Protein AF-A0A662FCI7-F1 (afdb_monomer)

Sequence (207 aa):
MPVEDVALGVLLGAITRQTLSEIGEFIELPTIVANIWARTDELRKRPLKKYLESTEGETLDPNEVLPNLKIYVPTLDPTKLEKLLYKPINFQGKPGLYIELWFTDEVYPLSRRIDEEYRKIREHIYGITKDREVFIVYKRGKEMYVYFPRTFASIQPYYTSRHLIAIKRFTGKIYVRTWNHMYNTWPNPLHDYIVYDESNLKMEEKK

Nearest PDB structures (foldseek):
  8xi8-assembly1_A  TM=3.034E-01  e=2.965E+00  Homo sapiens
  6z88-assembly1_A  TM=1.787E-01  e=1.947E+00  Homo sapiens
  5nzz-assembly2_B  TM=2.854E-01  e=4.516E+00  Homo sapiens

Foldseek 3Di:
DPPVVVVVLVVVVVVVVVVPVVDPDDDPPLVVVLVNVVVVVVVLCVPVVVFVPAAPAAADDVVVFAQLAKEWEFPPQPKDFAAKEWETTCDVNWHKIKIKTWIPAFDDPPDPVVRVSVQVSCCVPPVDSIQMAIKMWTDDPPFIKIWGQQLAADDDPDLDGGRDIDIGTAPSYWYQRHSSRRIDRDDDPVGDTDMDGPVHHHYYYDD

Secondary structure (DSSP, 8-state):
--HHHHHHHHHHHHHHHHHHHHSTT-S-HHHHHHHHHHHHHHHHHHHHHHHHH--SS----GGGTGGG-EEEEETT----EEEEEEEEEE-SSSEEEEEEEEES----TT-HHHHHHHHHHHHHHHS--SEEEEEEEEEETTEEEEEEEEEE--S-SSS----EEEEEE--SEEEE-STT--EESS--TT--EEEE-TTTSEEEE--

Radius of gyration: 17.56 Å; Cα contacts (8 Å, |Δi|>4): 351; chains: 1; bounding box: 39×46×50 Å

pLDDT: mean 73.59, std 20.95, range [28.45, 97.31]

Structure (mmCIF, N/CA/C/O backbone):
data_AF-A0A662FCI7-F1
#
_entry.id   AF-A0A662FCI7-F1
#
loop_
_atom_site.group_PDB
_atom_site.id
_atom_site.type_symbol
_atom_site.label_atom_id
_atom_site.label_alt_id
_atom_site.label_comp_id
_atom_site.label_asym_id
_atom_site.label_entity_id
_atom_site.label_seq_id
_atom_site.pdbx_PDB_ins_code
_atom_site.Cartn_x
_atom_site.Cartn_y
_atom_site.Cartn_z
_atom_site.occupancy
_atom_site.B_iso_or_equiv
_atom_site.auth_seq_id
_atom_site.auth_comp_id
_atom_site.auth_asym_id
_atom_site.auth_atom_id
_atom_site.pdbx_PDB_model_num
ATOM 1 N N . MET A 1 1 ? -0.932 27.017 4.569 1.00 37.75 1 MET A N 1
ATOM 2 C CA . MET A 1 1 ? -0.269 27.376 3.297 1.00 37.75 1 MET A CA 1
ATOM 3 C C . MET A 1 1 ? -1.278 28.134 2.465 1.00 37.75 1 MET A C 1
ATOM 5 O O . MET A 1 1 ? -2.411 27.656 2.418 1.00 37.75 1 MET A O 1
ATOM 9 N N . PRO A 1 2 ? -0.911 29.276 1.867 1.00 32.88 2 PRO A N 1
ATOM 10 C CA . PRO A 1 2 ? -1.779 29.966 0.923 1.00 32.88 2 PRO A CA 1
ATOM 11 C C . PRO A 1 2 ? -2.053 29.050 -0.276 1.00 32.88 2 PRO A C 1
ATOM 13 O O . PRO A 1 2 ? -1.172 28.321 -0.731 1.00 32.88 2 PRO A O 1
ATOM 16 N N . VAL A 1 3 ? -3.295 29.044 -0.750 1.00 32.03 3 VAL A N 1
ATOM 17 C CA . VAL A 1 3 ? -3.777 28.187 -1.851 1.00 32.03 3 VAL A CA 1
ATOM 18 C C . VAL A 1 3 ? -3.076 28.520 -3.181 1.00 32.03 3 VAL A C 1
ATOM 20 O O . VAL A 1 3 ? -2.955 27.670 -4.063 1.00 32.03 3 VAL A O 1
ATOM 23 N N . GLU A 1 4 ? -2.548 29.735 -3.284 1.00 28.45 4 GLU A N 1
ATOM 24 C CA . GLU A 1 4 ? -1.923 30.323 -4.470 1.00 28.45 4 GLU A CA 1
ATOM 25 C C . GLU A 1 4 ? -0.567 29.675 -4.814 1.00 28.45 4 GLU A C 1
ATOM 27 O O . GLU A 1 4 ? -0.314 29.360 -5.978 1.00 28.45 4 GLU A O 1
ATOM 32 N N . ASP A 1 5 ? 0.248 29.326 -3.812 1.00 28.48 5 ASP A N 1
ATOM 33 C CA . ASP A 1 5 ? 1.555 28.675 -4.020 1.00 28.48 5 ASP A CA 1
ATOM 34 C C . ASP A 1 5 ? 1.419 27.214 -4.486 1.00 28.48 5 ASP A C 1
ATOM 36 O O . ASP A 1 5 ? 2.246 26.685 -5.236 1.00 28.48 5 ASP A O 1
ATOM 40 N N . VAL A 1 6 ? 0.336 26.548 -4.068 1.00 35.50 6 VAL A N 1
ATOM 41 C CA . VAL A 1 6 ? 0.008 25.175 -4.480 1.00 35.50 6 VAL A CA 1
ATOM 42 C C . VAL A 1 6 ? -0.481 25.156 -5.928 1.00 35.50 6 VAL A C 1
ATOM 44 O O . VAL A 1 6 ? -0.116 24.257 -6.686 1.00 35.50 6 VAL A O 1
ATOM 47 N N . ALA A 1 7 ? -1.258 26.162 -6.335 1.00 33.19 7 ALA A N 1
ATOM 48 C CA . ALA A 1 7 ? -1.739 26.299 -7.705 1.00 33.19 7 ALA A CA 1
ATOM 49 C C . ALA A 1 7 ? -0.594 26.587 -8.691 1.00 33.19 7 ALA A C 1
ATOM 51 O O . ALA A 1 7 ? -0.537 25.964 -9.752 1.00 33.19 7 ALA A O 1
ATOM 52 N N . LEU A 1 8 ? 0.365 27.445 -8.320 1.00 31.62 8 LEU A N 1
ATOM 53 C CA . LEU A 1 8 ? 1.510 27.789 -9.170 1.00 31.62 8 LEU A CA 1
ATOM 54 C C . LEU A 1 8 ? 2.453 26.592 -9.392 1.00 31.62 8 LEU A C 1
ATOM 56 O O . LEU A 1 8 ? 2.889 26.342 -10.516 1.00 31.62 8 LEU A O 1
ATOM 60 N N . GLY A 1 9 ? 2.708 25.792 -8.348 1.00 32.44 9 GLY A N 1
ATOM 61 C CA . GLY A 1 9 ? 3.514 24.568 -8.454 1.00 32.44 9 GLY A CA 1
ATOM 62 C C . GLY A 1 9 ? 2.850 23.460 -9.283 1.00 32.44 9 GLY A C 1
ATOM 63 O O . GLY A 1 9 ? 3.529 22.730 -10.007 1.00 32.44 9 GLY A O 1
ATOM 64 N N . VAL A 1 10 ? 1.519 23.353 -9.223 1.00 38.84 10 VAL A N 1
ATOM 65 C CA . VAL A 1 10 ? 0.733 22.419 -10.049 1.00 38.84 10 VAL A CA 1
ATOM 66 C C . VAL A 1 10 ? 0.691 22.872 -11.512 1.00 38.84 10 VAL A C 1
ATOM 68 O O . VAL A 1 10 ? 0.806 22.031 -12.404 1.00 38.84 10 VAL A O 1
ATOM 71 N N . LEU A 1 11 ? 0.582 24.180 -11.762 1.00 33.81 11 LEU A N 1
ATOM 72 C CA . LEU A 1 11 ? 0.559 24.765 -13.103 1.00 33.81 11 LEU A CA 1
ATOM 73 C C . LEU A 1 11 ? 1.915 24.617 -13.811 1.00 33.81 11 LEU A C 1
ATOM 75 O O . LEU A 1 11 ? 1.959 24.136 -14.941 1.00 33.81 11 LEU A O 1
ATOM 79 N N . LEU A 1 12 ? 3.022 24.922 -13.127 1.00 37.28 12 LEU A N 1
ATOM 80 C CA . LEU A 1 12 ? 4.379 24.728 -13.655 1.00 37.28 12 LEU A CA 1
ATOM 81 C C . LEU A 1 12 ? 4.665 23.250 -13.958 1.00 37.28 12 LEU A C 1
ATOM 83 O O . LEU A 1 12 ? 5.135 22.929 -15.045 1.00 37.28 12 LEU A O 1
ATOM 87 N N . GLY A 1 13 ? 4.300 22.331 -13.056 1.00 39.50 13 GLY A N 1
ATOM 88 C CA . GLY A 1 13 ? 4.464 20.892 -13.292 1.00 39.50 13 GLY A CA 1
ATOM 89 C C . GLY A 1 13 ? 3.595 20.340 -14.433 1.00 39.50 13 GLY A C 1
ATOM 90 O O . GLY A 1 13 ? 3.991 19.379 -15.096 1.00 39.50 13 GLY A O 1
ATOM 91 N N . ALA A 1 14 ? 2.424 20.938 -14.681 1.00 41.31 14 ALA A N 1
ATOM 92 C CA . ALA A 1 14 ? 1.534 20.568 -15.780 1.00 41.31 14 ALA A CA 1
ATOM 93 C C . ALA A 1 14 ? 2.039 21.078 -17.138 1.00 41.31 14 ALA A C 1
ATOM 95 O O . ALA A 1 14 ? 2.071 20.293 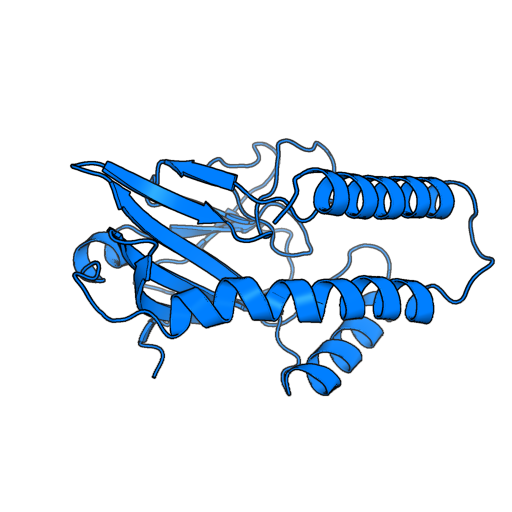-18.084 1.00 41.31 14 ALA A O 1
ATOM 96 N N . ILE A 1 15 ? 2.486 22.339 -17.206 1.00 41.91 15 ILE A N 1
ATOM 97 C CA . ILE A 1 15 ? 3.064 22.941 -18.415 1.00 41.91 15 ILE A CA 1
ATOM 98 C C . ILE A 1 15 ? 4.319 22.163 -18.813 1.00 41.91 15 ILE A C 1
ATOM 100 O O . ILE A 1 15 ? 4.387 21.664 -19.927 1.00 41.91 15 ILE A O 1
ATOM 104 N N . THR A 1 16 ? 5.249 21.909 -17.887 1.00 46.84 16 THR A N 1
ATOM 105 C CA . THR A 1 16 ? 6.487 21.182 -18.209 1.00 46.84 16 THR A CA 1
ATOM 106 C C . THR A 1 16 ? 6.233 19.740 -18.669 1.00 46.84 16 THR A C 1
ATOM 108 O O . THR A 1 16 ? 6.923 19.271 -19.565 1.00 46.84 16 THR A O 1
ATOM 111 N N . ARG A 1 17 ? 5.227 19.026 -18.134 1.00 45.41 17 ARG A N 1
ATOM 112 C CA . ARG A 1 17 ? 4.874 17.670 -18.615 1.00 45.41 17 ARG A CA 1
ATOM 113 C C . ARG A 1 17 ? 4.254 17.662 -20.010 1.00 45.41 17 ARG A C 1
ATOM 115 O O . ARG A 1 17 ? 4.512 16.727 -20.759 1.00 45.41 17 ARG A O 1
ATOM 122 N N . GLN A 1 18 ? 3.447 18.666 -20.340 1.00 40.03 18 GLN A N 1
ATOM 123 C CA . GLN A 1 18 ? 2.867 18.811 -21.674 1.00 40.03 18 GLN A CA 1
ATOM 124 C C . GLN A 1 18 ? 3.953 19.184 -22.693 1.00 40.03 18 GLN A C 1
ATOM 1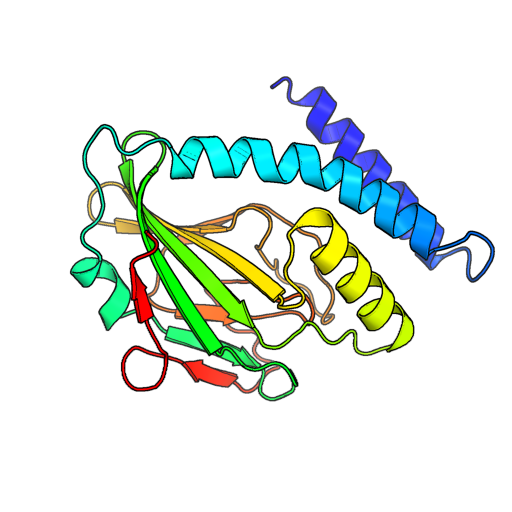26 O O . GLN A 1 18 ? 4.096 18.511 -23.710 1.00 40.03 18 GLN A O 1
ATOM 131 N N . THR A 1 19 ? 4.823 20.130 -22.332 1.00 39.88 19 THR A N 1
ATOM 132 C CA . THR A 1 19 ? 6.011 20.513 -23.104 1.00 39.88 19 THR A CA 1
ATOM 133 C C . THR A 1 19 ? 6.967 19.330 -23.329 1.00 39.88 19 THR A C 1
ATOM 135 O O . THR A 1 19 ? 7.485 19.159 -24.423 1.00 39.88 19 THR A O 1
ATOM 138 N N . LEU A 1 20 ? 7.158 18.443 -22.346 1.00 41.84 20 LEU A N 1
ATOM 139 C CA . LEU A 1 20 ? 7.991 17.238 -22.503 1.00 41.84 20 LEU A CA 1
ATOM 140 C C . LEU A 1 20 ? 7.358 16.149 -23.387 1.00 41.84 20 LEU A C 1
ATOM 142 O O . LEU A 1 20 ? 8.089 15.325 -23.927 1.00 41.84 20 LEU A O 1
ATOM 146 N N . SER A 1 21 ? 6.028 16.128 -23.539 1.00 40.50 21 SER A N 1
ATOM 147 C CA . SER A 1 21 ? 5.358 15.222 -24.488 1.00 40.50 21 SER A CA 1
ATOM 148 C C . SER A 1 21 ? 5.394 15.737 -25.929 1.00 40.50 21 SER A C 1
ATOM 150 O O . SER A 1 21 ? 5.297 14.945 -26.860 1.00 40.50 21 SER A O 1
ATOM 152 N N . GLU A 1 22 ? 5.556 17.052 -26.102 1.00 35.69 22 GLU A N 1
ATOM 153 C CA . GLU A 1 22 ? 5.556 17.728 -27.404 1.00 35.69 22 GLU A CA 1
ATOM 154 C C . GLU A 1 22 ? 6.975 17.930 -27.972 1.00 35.69 22 GLU A C 1
ATOM 156 O O . GLU A 1 22 ? 7.143 17.934 -29.188 1.00 35.69 22 GLU A O 1
ATOM 161 N N . ILE A 1 23 ? 8.010 18.054 -27.128 1.00 39.22 23 ILE A N 1
ATOM 162 C CA . ILE A 1 23 ? 9.388 18.379 -27.548 1.00 39.22 23 ILE A CA 1
ATOM 163 C C . ILE A 1 23 ? 10.320 17.175 -27.373 1.00 39.22 23 ILE A C 1
ATOM 165 O O . ILE A 1 23 ? 11.277 17.227 -26.602 1.00 39.22 23 ILE A O 1
ATOM 169 N N . GLY A 1 24 ? 10.035 16.072 -28.066 1.00 40.75 24 GLY A N 1
ATOM 170 C CA . GLY A 1 24 ? 10.933 14.917 -28.109 1.00 40.75 24 GLY A CA 1
ATOM 171 C C . GLY A 1 24 ? 12.411 15.336 -28.211 1.00 40.75 24 GLY A C 1
ATOM 172 O O . GLY A 1 24 ? 12.799 16.051 -29.127 1.00 40.75 24 GLY A O 1
ATOM 173 N N . GLU A 1 25 ? 13.210 14.891 -27.237 1.00 42.50 25 GLU A N 1
ATOM 174 C CA . GLU A 1 25 ? 14.673 14.783 -27.329 1.00 42.50 25 GLU A CA 1
ATOM 175 C C . GLU A 1 25 ? 15.552 16.055 -27.319 1.00 42.50 25 GLU A C 1
ATOM 177 O O . GLU A 1 25 ? 16.511 16.088 -28.072 1.00 42.50 25 GLU A O 1
ATOM 182 N N . PHE A 1 26 ? 15.376 17.071 -26.457 1.00 38.69 26 PHE A N 1
ATOM 183 C CA . PHE A 1 26 ? 16.411 18.143 -26.390 1.00 38.69 26 PHE A CA 1
ATOM 184 C C . PHE A 1 26 ? 16.825 18.691 -25.022 1.00 38.69 26 PHE A C 1
ATOM 186 O O . PHE A 1 26 ? 17.557 19.676 -24.946 1.00 38.69 26 PHE A O 1
ATOM 193 N N . ILE A 1 27 ? 16.459 18.042 -23.919 1.00 42.03 27 ILE A N 1
ATOM 194 C CA . ILE A 1 27 ? 17.005 18.407 -22.605 1.00 42.03 27 ILE A CA 1
ATOM 195 C C . ILE A 1 27 ? 17.415 17.135 -21.877 1.00 42.03 27 ILE A C 1
ATOM 197 O O . ILE A 1 27 ? 16.785 16.098 -22.077 1.00 42.03 27 ILE A O 1
ATOM 201 N N . GLU A 1 28 ? 18.459 17.193 -21.047 1.00 44.34 28 GLU A N 1
ATOM 202 C CA . GLU A 1 28 ? 18.830 16.098 -20.150 1.00 44.34 28 GLU A CA 1
ATOM 203 C C . GLU A 1 28 ? 17.654 15.775 -19.213 1.00 44.34 28 GLU A C 1
ATOM 205 O O . GLU A 1 28 ? 17.530 16.296 -18.101 1.00 44.34 28 GLU A O 1
ATOM 210 N N . LEU A 1 29 ? 16.763 14.902 -19.694 1.00 47.56 29 LEU A N 1
ATOM 211 C CA . LEU A 1 29 ? 15.605 14.373 -18.985 1.00 47.56 29 LEU A CA 1
ATOM 212 C C . LEU A 1 29 ? 15.956 13.912 -17.564 1.00 47.56 29 LEU A C 1
ATOM 214 O O . LEU A 1 29 ? 15.175 14.216 -16.665 1.00 47.56 29 LEU A O 1
ATOM 218 N N . PRO A 1 30 ? 17.106 13.251 -17.313 1.00 42.75 30 PRO A N 1
ATOM 219 C CA . PRO A 1 30 ? 17.491 12.855 -15.962 1.00 42.75 30 PRO A CA 1
ATOM 220 C C . PRO A 1 30 ? 17.633 14.049 -15.013 1.00 42.75 30 PRO A C 1
ATOM 222 O O . PRO A 1 30 ? 17.150 13.991 -13.889 1.00 42.75 30 PRO A O 1
ATOM 225 N N . THR A 1 31 ? 18.199 15.163 -15.477 1.00 37.69 31 THR A N 1
ATOM 226 C CA . THR A 1 31 ? 18.452 16.369 -14.676 1.00 37.69 31 THR A CA 1
ATOM 227 C C . THR A 1 31 ? 17.156 17.134 -14.387 1.00 37.69 31 THR A C 1
ATOM 229 O O . THR A 1 31 ? 16.951 17.620 -13.276 1.00 37.69 31 THR A O 1
ATOM 232 N N . ILE A 1 32 ? 16.221 17.192 -15.342 1.00 46.78 32 ILE A N 1
ATOM 233 C CA . ILE A 1 32 ? 14.885 17.776 -15.123 1.00 46.78 32 ILE A CA 1
ATOM 234 C C . ILE A 1 32 ? 14.033 16.891 -14.210 1.00 46.78 32 ILE A C 1
ATOM 236 O O . ILE A 1 32 ? 13.408 17.402 -13.280 1.00 46.78 32 ILE A O 1
ATOM 240 N N . VAL A 1 33 ? 14.014 15.574 -14.437 1.00 49.53 33 VAL A N 1
ATOM 241 C CA . VAL A 1 33 ? 13.276 14.621 -13.596 1.00 49.53 33 VAL A CA 1
ATOM 242 C C . VAL A 1 33 ? 13.832 14.640 -12.176 1.00 49.53 33 VAL A C 1
ATOM 244 O O . VAL A 1 33 ? 13.053 14.787 -11.239 1.00 49.53 33 VAL A O 1
ATOM 247 N N . ALA A 1 34 ? 15.155 14.619 -12.005 1.00 41.62 34 ALA A N 1
ATOM 248 C CA . ALA A 1 34 ? 15.807 14.734 -10.706 1.00 41.62 34 ALA A CA 1
ATOM 249 C C . ALA A 1 34 ? 15.520 16.081 -10.023 1.00 41.62 34 ALA A C 1
ATOM 251 O O . ALA A 1 34 ? 15.220 16.088 -8.836 1.00 41.62 34 ALA A O 1
ATOM 252 N N . ASN A 1 35 ? 15.522 17.211 -10.741 1.00 38.81 35 ASN A N 1
ATOM 253 C CA . ASN A 1 35 ? 15.236 18.528 -10.153 1.00 38.81 35 ASN A CA 1
ATOM 254 C C . ASN A 1 35 ? 13.757 18.728 -9.784 1.00 38.81 35 ASN A C 1
ATOM 256 O O . ASN A 1 35 ? 13.450 19.303 -8.736 1.00 38.81 35 ASN A O 1
ATOM 260 N N . ILE A 1 36 ? 12.826 18.232 -10.607 1.00 49.00 36 ILE A N 1
ATOM 261 C CA . ILE A 1 36 ? 11.390 18.218 -10.288 1.00 49.00 36 ILE A CA 1
ATOM 262 C C . ILE A 1 36 ? 11.142 17.294 -9.092 1.00 49.00 36 ILE A C 1
ATOM 264 O O . ILE A 1 36 ? 10.399 17.660 -8.178 1.00 49.00 36 ILE A O 1
ATOM 268 N N . TRP A 1 37 ? 11.808 16.136 -9.059 1.00 49.28 37 TRP A N 1
ATOM 269 C CA . TRP A 1 37 ? 11.665 15.158 -7.987 1.00 49.28 37 TRP A CA 1
ATOM 270 C C . TRP A 1 37 ? 12.278 15.646 -6.668 1.00 49.28 37 TRP A C 1
ATOM 272 O O . TRP A 1 37 ? 11.611 15.581 -5.638 1.00 49.28 37 TRP A O 1
ATOM 282 N N . ALA A 1 38 ? 13.478 16.234 -6.700 1.00 39.84 38 ALA A N 1
ATOM 283 C CA . ALA A 1 38 ? 14.168 16.829 -5.553 1.00 39.84 38 ALA A CA 1
ATOM 284 C C . ALA A 1 38 ? 13.366 17.987 -4.933 1.00 39.84 38 ALA A C 1
ATOM 286 O O . ALA A 1 38 ? 13.226 18.063 -3.712 1.00 39.84 38 ALA A O 1
ATOM 287 N N . ARG A 1 39 ? 12.732 18.838 -5.757 1.00 41.53 39 ARG A N 1
ATOM 288 C CA . ARG A 1 39 ? 11.782 19.858 -5.268 1.00 41.53 39 ARG A CA 1
ATOM 289 C C . ARG A 1 39 ? 10.499 19.252 -4.700 1.00 41.53 39 ARG A C 1
ATOM 291 O O . ARG A 1 39 ? 9.966 19.770 -3.720 1.00 41.53 39 ARG A O 1
ATOM 298 N N . THR A 1 40 ? 10.002 18.138 -5.245 1.00 48.94 40 THR A N 1
ATOM 299 C CA . THR A 1 40 ? 8.924 17.383 -4.582 1.00 48.94 40 THR A CA 1
ATOM 300 C C . THR A 1 40 ? 9.376 16.673 -3.307 1.00 48.94 40 THR A C 1
ATOM 302 O O . THR A 1 40 ? 8.516 16.326 -2.507 1.00 48.94 40 THR A O 1
ATOM 305 N N . ASP A 1 41 ? 10.675 16.499 -3.070 1.00 45.50 41 ASP A N 1
ATOM 306 C CA . ASP A 1 41 ? 11.234 15.727 -1.959 1.00 45.50 41 ASP A CA 1
ATOM 307 C C . ASP A 1 41 ? 11.246 16.496 -0.629 1.00 45.50 41 ASP A C 1
ATOM 309 O O . ASP A 1 41 ? 10.784 15.977 0.392 1.00 45.50 41 ASP A O 1
ATOM 313 N N . GLU A 1 42 ? 11.631 17.779 -0.636 1.00 44.31 42 GLU A N 1
ATOM 314 C CA . GLU A 1 42 ? 11.405 18.668 0.520 1.00 44.31 42 GLU A CA 1
ATOM 315 C C . GLU A 1 42 ? 9.909 18.781 0.856 1.00 44.31 42 GLU A C 1
ATOM 317 O O . GLU A 1 42 ? 9.510 18.794 2.026 1.00 44.31 42 GLU A O 1
ATOM 322 N N . LEU A 1 43 ? 9.059 18.786 -0.174 1.00 41.59 43 LEU A N 1
ATOM 323 C CA . LEU A 1 43 ? 7.603 18.800 -0.038 1.00 41.59 43 LEU A CA 1
ATOM 324 C C . LEU A 1 43 ? 7.005 17.430 0.337 1.00 41.59 43 LEU A C 1
ATOM 326 O O . LEU A 1 43 ? 5.868 17.394 0.804 1.00 41.59 43 LEU A O 1
ATOM 330 N N . ARG A 1 44 ? 7.728 16.313 0.166 1.00 48.91 44 ARG A N 1
ATOM 331 C CA . ARG A 1 44 ? 7.315 14.949 0.563 1.00 48.91 44 ARG A CA 1
ATOM 332 C C . ARG A 1 44 ? 7.699 14.630 1.99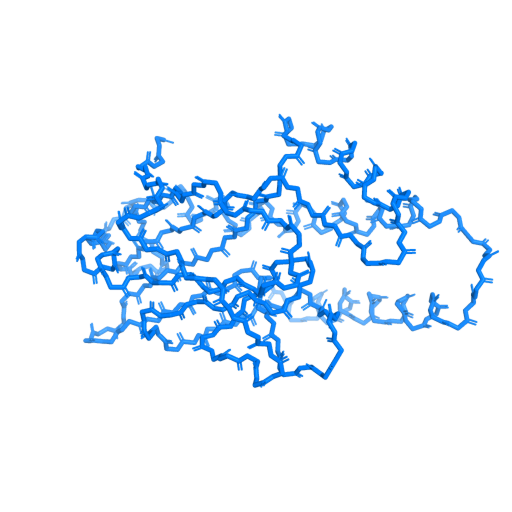9 1.00 48.91 44 ARG A C 1
ATOM 334 O O . ARG A 1 44 ? 6.906 14.025 2.717 1.00 48.91 44 ARG A O 1
ATOM 341 N N . LYS A 1 45 ? 8.883 15.066 2.439 1.00 47.00 45 LYS A N 1
ATOM 342 C CA . LYS A 1 45 ? 9.363 14.848 3.811 1.00 47.00 45 LYS A CA 1
ATOM 343 C C . LYS A 1 45 ? 8.549 15.658 4.828 1.00 47.00 45 LYS A C 1
ATOM 345 O O . LYS A 1 45 ? 8.232 15.144 5.897 1.00 47.00 45 LYS A O 1
ATOM 350 N N . ARG A 1 46 ? 8.138 16.888 4.492 1.00 47.78 46 ARG A N 1
ATOM 351 C CA . ARG A 1 46 ? 7.443 17.799 5.427 1.00 47.78 46 ARG A CA 1
ATOM 352 C C . ARG A 1 46 ? 6.052 17.328 5.903 1.00 47.78 46 ARG A C 1
ATOM 354 O O . ARG A 1 46 ? 5.807 17.414 7.104 1.00 47.78 46 ARG A O 1
ATOM 361 N N . PRO A 1 47 ? 5.138 16.819 5.050 1.00 52.00 47 PRO A N 1
ATOM 362 C CA . PRO A 1 47 ? 3.827 16.358 5.505 1.00 52.00 47 PRO A CA 1
ATOM 363 C C . PRO A 1 47 ? 3.914 15.041 6.280 1.00 52.00 47 PRO A C 1
ATOM 365 O O . PRO A 1 47 ? 3.303 14.923 7.333 1.00 52.00 47 PRO A O 1
ATOM 368 N N . LEU A 1 48 ? 4.685 14.066 5.783 1.00 55.91 48 LEU A N 1
ATOM 369 C CA . LEU A 1 48 ? 4.771 12.719 6.362 1.00 55.91 48 LEU A CA 1
ATOM 370 C C . LEU A 1 48 ? 5.489 12.695 7.713 1.00 55.91 48 LEU A C 1
ATOM 372 O O . LEU A 1 48 ? 5.014 12.025 8.627 1.00 55.91 48 LEU A O 1
ATOM 376 N N . LYS A 1 49 ? 6.577 13.462 7.868 1.00 60.47 49 LYS A N 1
ATOM 377 C CA . LYS A 1 49 ? 7.326 13.551 9.130 1.00 60.47 49 LYS A CA 1
ATOM 378 C C . LYS A 1 49 ? 6.434 14.023 10.285 1.00 60.47 49 LYS A C 1
ATOM 380 O O . LYS A 1 49 ? 6.395 13.371 11.320 1.00 60.47 49 LYS A O 1
ATOM 385 N N . LYS A 1 50 ? 5.597 15.043 10.048 1.00 61.03 50 LYS A N 1
ATOM 386 C CA . LYS A 1 50 ? 4.616 15.533 11.032 1.00 61.03 50 LYS A CA 1
ATOM 387 C C . LYS A 1 50 ? 3.635 14.447 11.497 1.00 61.03 50 LYS A C 1
ATOM 389 O O . LYS A 1 50 ? 3.250 14.441 12.660 1.00 61.03 50 LYS A O 1
ATOM 394 N N . TYR A 1 51 ? 3.210 13.544 10.610 1.00 61.31 51 TYR A N 1
ATOM 395 C CA . TYR A 1 51 ? 2.281 12.464 10.974 1.00 61.31 51 TYR A CA 1
ATOM 396 C C . TYR A 1 51 ? 2.974 11.298 11.682 1.00 61.31 51 TYR A C 1
ATOM 398 O O . TYR A 1 51 ? 2.373 10.675 12.548 1.00 61.31 51 TYR A O 1
ATOM 406 N N . LEU A 1 52 ? 4.228 11.007 11.329 1.00 62.44 52 LEU A N 1
ATOM 407 C CA . LEU A 1 52 ? 5.008 9.924 11.934 1.00 62.44 52 LEU A CA 1
ATOM 408 C C . LEU A 1 52 ? 5.521 10.255 13.345 1.00 62.44 52 LEU A C 1
ATOM 410 O O . LEU A 1 52 ? 5.798 9.330 14.112 1.00 62.44 52 LEU A O 1
ATOM 414 N N . GLU A 1 53 ? 5.650 11.545 13.661 1.00 64.44 53 GLU A N 1
ATOM 415 C CA . GLU A 1 53 ? 6.080 12.072 14.967 1.00 64.44 53 GLU A CA 1
ATOM 416 C C . GLU A 1 53 ? 4.899 12.359 15.911 1.00 64.44 53 GLU A C 1
ATOM 418 O O . GLU A 1 53 ? 5.081 12.461 17.119 1.00 64.44 53 GLU A O 1
ATOM 423 N N . SER A 1 54 ? 3.677 12.450 15.380 1.00 59.53 54 SER A N 1
ATOM 424 C CA . SER A 1 54 ? 2.457 12.699 16.153 1.00 59.53 54 SER A CA 1
ATOM 425 C C . SER A 1 54 ? 1.867 11.395 16.708 1.00 59.53 54 SER A C 1
ATOM 427 O O . SER A 1 54 ? 0.947 10.815 16.125 1.00 59.53 54 SER A O 1
ATOM 429 N N . THR A 1 55 ? 2.385 10.932 17.846 1.00 63.03 55 THR A N 1
ATOM 430 C CA . THR A 1 55 ? 1.802 9.820 18.629 1.00 63.03 55 THR A CA 1
ATOM 431 C C . THR A 1 55 ? 0.994 10.291 19.836 1.00 63.03 55 THR A C 1
ATOM 433 O O . THR A 1 55 ? 0.426 9.465 20.541 1.00 63.03 55 THR A O 1
ATOM 436 N N . GLU A 1 56 ? 0.936 11.597 20.100 1.00 69.88 56 GLU A N 1
ATOM 437 C CA . GLU A 1 56 ? 0.092 12.133 21.167 1.00 69.88 56 GLU A CA 1
ATOM 438 C C . GLU A 1 56 ? -1.391 11.994 20.789 1.00 69.88 56 GLU A C 1
ATOM 440 O O . GLU A 1 56 ? -1.839 12.491 19.753 1.00 69.88 56 GLU A O 1
ATOM 445 N N . GLY A 1 57 ? -2.148 11.299 21.639 1.00 79.00 57 GLY A N 1
ATOM 446 C CA . GLY A 1 57 ? -3.573 11.025 21.458 1.00 79.00 57 GLY A CA 1
ATOM 447 C C . GLY A 1 57 ? -3.876 9.576 21.074 1.00 79.00 57 GLY A C 1
ATOM 448 O O . GLY A 1 57 ? -2.994 8.728 20.977 1.00 79.00 57 GLY A O 1
ATOM 449 N N . GLU A 1 58 ? -5.159 9.280 20.867 1.00 88.94 58 GLU A N 1
ATOM 450 C CA . GLU A 1 58 ? -5.602 7.930 20.509 1.00 88.94 58 GLU A CA 1
ATOM 451 C C . GLU A 1 58 ? -5.051 7.503 19.142 1.00 88.94 58 GLU A C 1
ATOM 453 O O . GLU A 1 58 ? -4.993 8.299 18.196 1.00 88.94 58 GLU A O 1
ATOM 458 N N . THR A 1 59 ? -4.674 6.230 19.042 1.00 91.94 59 THR A N 1
ATOM 459 C CA . THR A 1 59 ? -4.197 5.581 17.815 1.00 91.94 59 THR A CA 1
ATOM 460 C C . THR A 1 59 ? -5.133 4.435 17.442 1.00 91.94 59 THR A C 1
ATOM 462 O O . THR A 1 59 ? -5.957 4.012 18.253 1.00 91.94 59 THR A O 1
ATOM 465 N N . LEU A 1 60 ? -5.081 3.985 16.187 1.00 91.94 60 LEU A N 1
ATOM 466 C CA . LEU A 1 60 ? -5.927 2.885 15.727 1.00 91.94 60 LEU A CA 1
ATOM 467 C C . LEU A 1 60 ? -5.258 1.547 16.056 1.00 91.94 60 LEU A C 1
ATOM 469 O O . LEU A 1 60 ? -4.090 1.363 15.711 1.00 91.94 60 LEU A O 1
ATOM 473 N N . ASP A 1 61 ? -5.997 0.622 16.674 1.00 94.12 61 ASP A N 1
ATOM 474 C CA . ASP A 1 61 ? -5.520 -0.746 16.897 1.00 94.12 61 ASP A CA 1
ATOM 475 C C . ASP A 1 61 ? -5.285 -1.423 15.532 1.00 94.12 61 ASP A C 1
ATOM 477 O O . ASP A 1 61 ? -6.219 -1.506 14.722 1.00 94.12 61 ASP A O 1
ATOM 481 N N . PRO A 1 62 ? -4.062 -1.912 15.241 1.00 94.06 62 PRO A N 1
ATOM 482 C CA . PRO A 1 62 ? -3.779 -2.634 14.008 1.00 94.06 62 PRO A CA 1
ATOM 483 C C . PRO A 1 62 ? -4.738 -3.802 13.741 1.00 94.06 62 PRO A C 1
ATOM 485 O O . PRO A 1 62 ? -5.050 -4.060 12.578 1.00 94.06 62 PRO A O 1
ATOM 488 N N . ASN A 1 63 ? -5.2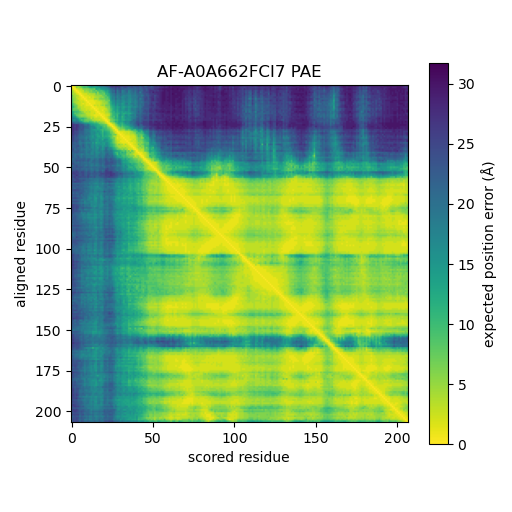68 -4.460 14.778 1.00 94.38 63 ASN A N 1
ATOM 489 C CA . ASN A 1 63 ? -6.197 -5.586 14.630 1.00 94.38 63 ASN A CA 1
ATOM 490 C C . ASN A 1 63 ? -7.563 -5.178 14.056 1.00 94.38 63 ASN A C 1
ATOM 492 O O . ASN A 1 63 ? -8.271 -6.015 13.500 1.00 94.38 63 ASN A O 1
ATOM 496 N N . GLU A 1 64 ? -7.935 -3.895 14.126 1.00 94.19 64 GLU A N 1
ATOM 497 C CA . GLU A 1 64 ? -9.140 -3.388 13.458 1.00 94.19 64 GLU A CA 1
ATOM 498 C C . GLU A 1 64 ? -8.968 -3.315 11.925 1.00 94.19 64 GLU A C 1
ATOM 500 O O . GLU A 1 64 ? -9.959 -3.282 11.191 1.00 94.19 64 GLU A O 1
ATOM 505 N N . VAL A 1 65 ? -7.724 -3.279 11.425 1.00 94.00 65 VAL A N 1
ATOM 506 C CA . VAL A 1 65 ? -7.403 -3.002 10.013 1.00 94.00 65 VAL A CA 1
ATOM 507 C C . VAL A 1 65 ? -6.716 -4.179 9.327 1.00 94.00 65 VAL A C 1
ATOM 509 O O . VAL A 1 65 ? -7.191 -4.621 8.281 1.00 94.00 65 VAL A O 1
ATOM 512 N N . LEU A 1 66 ? -5.598 -4.661 9.878 1.00 94.06 66 LEU A N 1
ATOM 513 C CA . LEU A 1 66 ? -4.676 -5.581 9.204 1.00 94.06 66 LEU A CA 1
ATOM 514 C C . LEU A 1 66 ? -5.320 -6.916 8.790 1.00 94.06 66 LEU A C 1
ATOM 516 O O . LEU A 1 66 ? -5.141 -7.276 7.627 1.00 94.06 66 LEU A O 1
ATOM 520 N N . PRO A 1 67 ? -6.147 -7.587 9.620 1.00 93.50 67 PRO A N 1
ATOM 521 C CA . PRO A 1 67 ? -6.769 -8.859 9.226 1.00 93.50 67 PRO A CA 1
ATOM 522 C C . PRO A 1 67 ? -7.717 -8.741 8.022 1.00 93.50 67 PRO A C 1
ATOM 524 O O . PRO A 1 67 ? -7.975 -9.702 7.302 1.00 93.50 67 PRO A O 1
ATOM 527 N N . ASN A 1 68 ? -8.250 -7.541 7.777 1.00 92.56 68 ASN A N 1
ATOM 528 C CA . ASN A 1 68 ? -9.166 -7.271 6.668 1.00 92.56 68 ASN A CA 1
ATOM 529 C C . ASN A 1 68 ? -8.475 -6.609 5.469 1.00 92.56 68 ASN A C 1
ATOM 531 O O . ASN A 1 68 ? -9.127 -6.372 4.447 1.00 92.56 68 ASN A O 1
ATOM 535 N N . LEU A 1 69 ? -7.189 -6.265 5.589 1.00 96.56 69 LEU A N 1
ATOM 536 C CA . LEU A 1 69 ? -6.447 -5.549 4.565 1.00 96.56 69 LEU A CA 1
ATOM 537 C C . LEU A 1 69 ? -5.951 -6.509 3.483 1.00 96.56 69 LEU A C 1
ATOM 539 O O . LEU A 1 69 ? -5.223 -7.460 3.745 1.00 96.56 69 LEU A O 1
ATOM 543 N N . LYS A 1 70 ? -6.299 -6.195 2.238 1.00 97.31 70 LYS A N 1
ATOM 544 C CA . LYS A 1 70 ? -5.859 -6.901 1.037 1.00 97.31 70 LYS A CA 1
ATOM 545 C C . LYS A 1 70 ? -5.249 -5.916 0.052 1.00 97.31 70 LYS A C 1
ATOM 547 O O . LYS A 1 70 ? -5.904 -4.941 -0.337 1.00 97.31 70 LYS A O 1
ATOM 552 N N . ILE A 1 71 ? -4.018 -6.185 -0.369 1.00 96.38 71 ILE A N 1
ATOM 553 C CA . ILE A 1 71 ? -3.322 -5.425 -1.408 1.00 96.38 71 ILE A CA 1
ATOM 554 C C . ILE A 1 71 ? -3.424 -6.196 -2.722 1.00 96.38 71 ILE A C 1
ATOM 556 O O . ILE A 1 71 ? -3.050 -7.361 -2.802 1.00 96.38 71 ILE A O 1
ATOM 560 N N . TYR A 1 72 ? -3.942 -5.540 -3.752 1.00 95.00 72 TYR A N 1
ATOM 561 C CA . TYR A 1 72 ? -4.128 -6.103 -5.082 1.00 95.00 72 TYR A CA 1
ATOM 562 C C . TYR A 1 72 ? -3.101 -5.479 -6.021 1.00 95.00 72 TYR A C 1
ATOM 564 O O . TYR A 1 72 ? -3.194 -4.290 -6.333 1.00 95.00 72 TYR A O 1
ATOM 572 N N . VAL A 1 73 ? -2.141 -6.276 -6.478 1.00 92.12 73 VAL A N 1
ATOM 573 C CA . VAL A 1 73 ? -1.086 -5.850 -7.410 1.00 92.12 73 VAL A CA 1
ATOM 574 C C . VAL A 1 73 ? -1.397 -6.419 -8.798 1.00 92.12 73 VAL A C 1
ATOM 576 O O . VAL A 1 73 ? -1.716 -7.607 -8.875 1.00 92.12 73 VAL A O 1
ATOM 579 N N . PRO A 1 74 ? -1.386 -5.619 -9.883 1.00 88.88 74 PRO A N 1
ATOM 580 C CA . PRO A 1 74 ? -1.646 -6.123 -11.226 1.00 88.88 74 PRO A CA 1
ATOM 581 C C . PRO A 1 74 ? -0.712 -7.280 -11.585 1.00 88.88 74 PRO A C 1
ATOM 583 O O . PRO A 1 74 ? 0.487 -7.188 -11.365 1.00 88.88 74 PRO A O 1
ATOM 586 N N . THR A 1 75 ? -1.232 -8.348 -12.188 1.00 87.31 75 THR A N 1
ATOM 587 C CA . THR A 1 75 ? -0.417 -9.516 -12.583 1.00 87.31 75 THR A CA 1
ATOM 588 C C . THR A 1 75 ? 0.652 -9.171 -13.625 1.00 87.31 75 THR A C 1
ATOM 590 O O . THR A 1 75 ? 1.684 -9.831 -13.699 1.00 87.31 75 THR A O 1
ATOM 593 N N . LEU A 1 76 ? 0.403 -8.136 -14.433 1.00 82.81 76 LEU A N 1
ATOM 594 C CA . LEU A 1 76 ? 1.357 -7.614 -15.415 1.00 82.81 76 LEU A CA 1
ATOM 595 C C . LEU A 1 76 ? 2.448 -6.741 -14.790 1.00 82.81 76 LEU A C 1
ATOM 597 O O . LEU A 1 76 ? 3.400 -6.389 -15.484 1.00 82.81 76 LEU A O 1
ATOM 601 N N . ASP A 1 77 ? 2.301 -6.363 -13.520 1.00 81.69 77 ASP A N 1
ATOM 602 C CA . ASP A 1 77 ? 3.341 -5.649 -12.803 1.00 81.69 77 ASP A CA 1
ATOM 603 C C . ASP A 1 77 ? 4.466 -6.640 -12.458 1.00 81.69 77 ASP A C 1
ATOM 605 O O . ASP A 1 77 ? 4.228 -7.615 -11.741 1.00 81.69 77 ASP A O 1
ATOM 609 N N . PRO A 1 78 ? 5.688 -6.462 -12.992 1.00 80.75 78 PRO A N 1
ATOM 610 C CA . PRO A 1 78 ? 6.789 -7.380 -12.715 1.00 80.75 78 PRO A CA 1
ATOM 611 C C . PRO A 1 78 ? 7.321 -7.246 -11.279 1.00 80.75 78 PRO A C 1
ATOM 613 O O . PRO A 1 78 ? 8.181 -8.032 -10.868 1.00 80.75 78 PRO A O 1
ATOM 616 N N . THR A 1 79 ? 6.862 -6.248 -10.524 1.00 83.69 79 THR A N 1
ATOM 617 C CA . THR A 1 79 ? 7.320 -5.977 -9.166 1.00 83.69 79 THR A CA 1
ATOM 618 C C . THR A 1 79 ? 6.625 -6.900 -8.168 1.00 83.69 79 THR A C 1
ATOM 620 O O . THR A 1 79 ? 5.497 -7.356 -8.358 1.00 83.69 79 THR A O 1
ATOM 623 N N . LYS A 1 80 ? 7.322 -7.227 -7.077 1.00 88.19 80 LYS A N 1
ATOM 624 C CA . LYS A 1 80 ? 6.756 -8.043 -5.998 1.00 88.19 80 LYS A CA 1
ATOM 625 C C . LYS A 1 80 ? 6.645 -7.214 -4.738 1.00 88.19 80 LYS A C 1
ATOM 627 O O . LYS A 1 80 ? 7.626 -6.598 -4.324 1.00 88.19 80 LYS A O 1
ATOM 632 N N . LEU A 1 81 ? 5.475 -7.265 -4.106 1.00 92.38 81 LEU A N 1
ATOM 633 C CA . LEU A 1 81 ? 5.306 -6.774 -2.747 1.00 92.38 81 LEU A CA 1
ATOM 634 C C . LEU A 1 81 ? 6.027 -7.730 -1.789 1.00 92.38 81 LEU A C 1
ATOM 636 O O . LEU A 1 81 ? 5.684 -8.907 -1.699 1.00 92.38 81 LEU A O 1
ATOM 640 N N . GLU A 1 82 ? 7.049 -7.234 -1.098 1.00 92.44 82 GLU A N 1
ATOM 641 C CA . GLU A 1 82 ? 7.896 -8.050 -0.225 1.00 92.44 82 GLU A CA 1
ATOM 642 C C . GLU A 1 82 ? 7.440 -8.014 1.231 1.00 92.44 82 GLU A C 1
ATOM 644 O O . GLU A 1 82 ? 7.504 -9.020 1.939 1.00 92.44 82 GLU A O 1
ATOM 649 N N . LYS A 1 83 ? 7.033 -6.831 1.701 1.00 94.06 83 LYS A N 1
ATOM 650 C CA . LYS A 1 83 ? 6.607 -6.623 3.083 1.00 94.06 83 LYS A CA 1
ATOM 651 C C . LYS A 1 83 ? 5.718 -5.400 3.235 1.00 94.06 83 LYS A C 1
ATOM 653 O O . LYS A 1 83 ? 5.756 -4.466 2.429 1.00 94.06 83 LYS A O 1
ATOM 658 N N . LEU A 1 84 ? 4.981 -5.404 4.334 1.00 95.75 84 LEU A N 1
ATOM 659 C CA . LEU A 1 84 ? 4.196 -4.292 4.834 1.00 95.75 84 LEU A CA 1
ATOM 660 C C . LEU A 1 84 ? 4.727 -3.905 6.208 1.00 95.75 84 LEU A C 1
ATOM 662 O O . LEU A 1 84 ? 4.827 -4.741 7.103 1.00 95.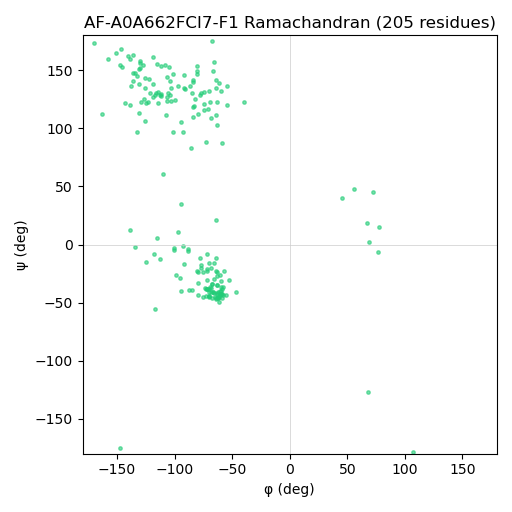75 84 LEU A O 1
ATOM 666 N N . LEU A 1 85 ? 5.049 -2.628 6.374 1.00 95.31 85 LEU A N 1
ATOM 667 C CA . LEU A 1 85 ? 5.338 -2.043 7.673 1.00 95.31 85 LEU A CA 1
ATOM 668 C C . LEU A 1 85 ? 4.138 -1.216 8.131 1.00 95.31 85 LEU A C 1
ATOM 670 O O . LEU A 1 85 ? 3.537 -0.506 7.323 1.00 95.31 85 LEU A O 1
ATOM 674 N N . TYR A 1 86 ? 3.802 -1.272 9.415 1.00 95.12 86 TYR A N 1
ATOM 675 C CA . TYR A 1 86 ? 2.723 -0.459 9.978 1.00 95.12 86 TYR A CA 1
ATOM 676 C C . TYR A 1 86 ? 3.155 0.285 11.238 1.00 95.12 86 TYR A C 1
ATOM 678 O O . TYR A 1 86 ? 4.035 -0.161 11.962 1.00 95.12 86 TYR A O 1
ATOM 686 N N . LYS A 1 87 ? 2.531 1.432 11.513 1.00 94.12 87 LYS A N 1
ATOM 687 C CA . LYS A 1 87 ? 2.734 2.192 12.752 1.00 94.12 87 LYS A CA 1
ATOM 688 C C . LYS A 1 87 ? 1.413 2.815 13.207 1.00 94.12 87 LYS A C 1
ATOM 690 O O . LYS A 1 87 ? 0.839 3.590 12.435 1.00 94.12 87 LYS A O 1
ATOM 695 N N . PRO A 1 88 ? 0.919 2.531 14.423 1.00 94.50 88 PRO A N 1
ATOM 696 C CA . PRO A 1 88 ? -0.190 3.285 15.001 1.00 94.50 88 PRO A CA 1
ATOM 697 C C . PRO A 1 88 ? 0.190 4.765 15.135 1.00 94.50 88 PRO A C 1
ATOM 699 O O . PRO A 1 88 ? 1.278 5.099 15.605 1.00 94.50 88 PRO A O 1
ATOM 702 N N . ILE A 1 89 ? -0.682 5.666 14.686 1.00 92.62 89 ILE A N 1
ATOM 703 C CA . ILE A 1 89 ? -0.444 7.117 14.708 1.00 92.62 89 ILE A CA 1
ATOM 704 C C . ILE A 1 89 ? -1.705 7.876 15.116 1.00 92.62 89 ILE A C 1
ATOM 706 O O . ILE A 1 89 ? -2.823 7.387 14.950 1.00 92.62 89 ILE A O 1
ATOM 710 N N . ASN A 1 90 ? -1.536 9.113 15.580 1.00 90.94 90 ASN A N 1
ATOM 711 C CA . ASN A 1 90 ? -2.636 10.063 15.658 1.00 90.94 90 ASN A CA 1
ATOM 712 C C . ASN A 1 90 ? -2.637 10.931 14.388 1.00 90.94 90 ASN A C 1
ATOM 714 O O . ASN A 1 90 ? -1.796 11.811 14.192 1.00 90.94 90 ASN A O 1
ATOM 718 N N . PHE A 1 91 ? -3.578 10.672 13.481 1.00 89.12 91 PHE A N 1
ATOM 719 C CA . PHE A 1 91 ? -3.696 11.390 12.217 1.00 89.12 91 PHE A CA 1
ATOM 720 C C . PHE A 1 91 ? -4.653 12.580 12.345 1.00 89.12 91 PHE A C 1
ATOM 722 O O . PHE A 1 91 ? -5.868 12.444 12.196 1.00 89.12 91 PHE A O 1
ATOM 729 N N . GLN A 1 92 ? -4.098 13.775 12.576 1.00 85.50 92 GLN A N 1
ATOM 730 C CA . GLN A 1 92 ? -4.870 15.026 12.680 1.00 85.50 92 GLN A CA 1
ATOM 731 C C . GLN A 1 92 ? -5.972 14.957 13.757 1.00 85.50 92 GLN A C 1
ATOM 733 O O . GLN A 1 92 ? -7.135 15.281 13.486 1.00 85.50 92 GLN A O 1
ATOM 738 N N . GLY A 1 93 ? -5.618 14.486 14.955 1.00 87.00 93 GLY A N 1
ATOM 739 C CA . GLY A 1 93 ? -6.547 14.312 16.073 1.00 87.00 93 GL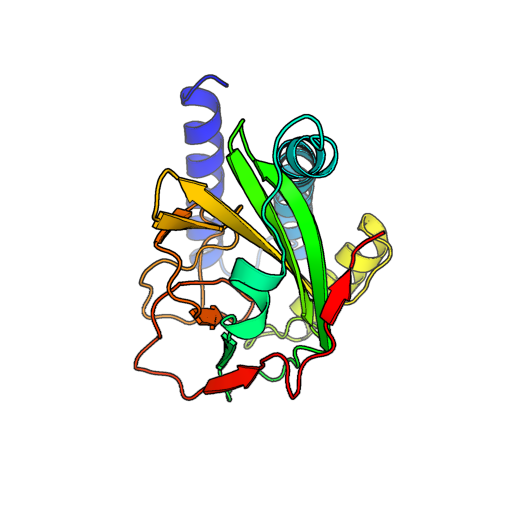Y A CA 1
ATOM 740 C C . GLY A 1 93 ? -7.436 13.073 15.955 1.00 87.00 93 GLY A C 1
ATOM 741 O O . GLY A 1 93 ? -8.456 13.007 16.634 1.00 87.00 93 GLY A O 1
ATOM 742 N N . LYS A 1 94 ? -7.115 12.123 15.065 1.00 91.25 94 LYS A N 1
ATOM 743 C CA . LYS A 1 94 ? -7.915 10.910 14.845 1.00 91.25 94 LYS A CA 1
ATOM 744 C C . LYS A 1 94 ? -7.069 9.647 14.998 1.00 91.25 94 LYS A C 1
ATOM 746 O O . LYS A 1 94 ? -5.941 9.642 14.501 1.00 91.25 94 LYS A O 1
ATOM 751 N N . PRO A 1 95 ? -7.626 8.561 15.561 1.00 94.69 95 PRO A N 1
ATOM 752 C CA . PRO A 1 95 ? -6.986 7.251 15.554 1.00 94.69 95 PRO A CA 1
ATOM 753 C C . PRO A 1 95 ? -6.638 6.826 14.128 1.00 94.69 95 PRO A C 1
ATOM 755 O O . PRO A 1 95 ? -7.523 6.735 13.268 1.00 94.69 95 PRO A O 1
ATOM 758 N N . GLY A 1 96 ? -5.355 6.595 13.864 1.00 94.62 96 GLY A N 1
ATOM 759 C CA . GLY A 1 96 ? -4.856 6.190 12.558 1.00 94.62 96 GLY A CA 1
ATOM 760 C C . GLY A 1 96 ? -3.823 5.072 12.622 1.00 94.62 96 GLY A C 1
ATOM 761 O O . GLY A 1 96 ? -3.231 4.788 13.660 1.00 94.62 96 GLY A O 1
ATOM 762 N N . LEU A 1 97 ? -3.611 4.455 11.467 1.00 95.25 97 LEU A N 1
ATOM 763 C CA . LEU A 1 97 ? -2.606 3.448 11.195 1.00 95.25 97 LEU A CA 1
ATOM 764 C C . LEU A 1 97 ? -1.874 3.858 9.917 1.00 95.25 97 LEU A C 1
ATOM 766 O O . LEU A 1 97 ? -2.455 3.919 8.829 1.00 95.25 97 LEU A O 1
ATOM 770 N N . TYR A 1 98 ? -0.600 4.188 10.064 1.00 94.19 98 TYR A N 1
ATOM 771 C CA . TYR A 1 98 ? 0.304 4.412 8.951 1.00 94.19 98 TYR A CA 1
ATOM 772 C C . TYR A 1 98 ? 0.718 3.065 8.372 1.00 94.19 98 TYR A C 1
ATOM 774 O O . TYR A 1 98 ? 1.136 2.190 9.125 1.00 94.19 98 TYR A O 1
ATOM 782 N N . ILE A 1 99 ? 0.616 2.910 7.055 1.00 95.00 99 ILE A N 1
ATOM 783 C CA . ILE A 1 99 ? 0.991 1.691 6.344 1.00 95.00 99 ILE A CA 1
ATOM 784 C C . ILE A 1 99 ? 1.985 2.042 5.241 1.00 95.00 99 ILE A C 1
ATOM 786 O O . ILE A 1 99 ? 1.806 3.004 4.489 1.00 95.00 99 ILE A O 1
ATOM 790 N N . GLU A 1 100 ? 3.033 1.236 5.154 1.00 93.44 100 GLU A N 1
ATOM 791 C CA . GLU A 1 100 ? 4.132 1.364 4.211 1.00 93.44 100 GLU A CA 1
ATOM 792 C C . GLU A 1 100 ? 4.357 0.025 3.509 1.00 93.44 100 GLU A C 1
ATOM 794 O O . GLU A 1 100 ? 4.596 -0.996 4.149 1.00 93.44 100 GLU A O 1
ATOM 799 N N . LEU A 1 101 ? 4.275 0.034 2.185 1.00 93.00 101 LEU A N 1
ATOM 800 C CA . LEU A 1 101 ? 4.474 -1.122 1.323 1.00 93.00 101 LEU A CA 1
ATOM 801 C C . LEU A 1 101 ? 5.856 -1.044 0.677 1.00 93.00 101 LEU A C 1
ATOM 803 O O . LEU A 1 101 ? 6.251 0.019 0.196 1.00 93.00 101 LEU A O 1
ATOM 807 N N . TRP A 1 102 ? 6.577 -2.164 0.679 1.00 92.44 102 TRP A N 1
ATOM 808 C CA . TRP A 1 102 ? 7.905 -2.285 0.076 1.00 92.44 102 TRP A CA 1
ATOM 809 C C . TRP A 1 102 ? 7.875 -3.246 -1.101 1.00 92.44 102 TRP A C 1
ATOM 811 O O . TRP A 1 102 ? 7.558 -4.427 -0.931 1.00 92.44 102 TRP A O 1
ATOM 821 N N . PHE A 1 103 ? 8.263 -2.745 -2.267 1.00 90.75 103 PHE A N 1
ATOM 822 C CA . PHE A 1 103 ? 8.341 -3.500 -3.509 1.00 90.75 103 PHE A CA 1
ATOM 823 C C . PHE A 1 103 ? 9.800 -3.755 -3.901 1.00 90.75 103 PHE A C 1
ATOM 825 O O . PHE A 1 103 ? 10.700 -2.996 -3.534 1.00 90.75 103 PHE A O 1
ATOM 832 N N . THR A 1 104 ? 10.045 -4.825 -4.660 1.00 87.19 104 THR A N 1
ATOM 833 C CA . THR A 1 104 ? 11.391 -5.201 -5.132 1.00 87.19 104 THR A CA 1
ATOM 834 C C . THR A 1 104 ? 12.097 -4.083 -5.909 1.00 87.19 104 THR A C 1
ATOM 836 O O . THR A 1 104 ? 13.282 -3.853 -5.680 1.00 87.19 104 THR A O 1
ATOM 839 N N . ASP A 1 105 ? 11.386 -3.396 -6.809 1.00 76.44 105 ASP A N 1
ATOM 840 C CA . ASP A 1 105 ? 11.811 -2.189 -7.540 1.00 76.44 105 ASP A CA 1
ATOM 841 C C . ASP A 1 105 ? 10.596 -1.591 -8.277 1.00 76.44 105 ASP A C 1
ATOM 843 O O . ASP A 1 105 ? 9.557 -2.237 -8.293 1.00 76.44 105 ASP A O 1
ATOM 847 N N . GLU A 1 106 ? 10.712 -0.420 -8.905 1.00 69.94 106 GLU A N 1
ATOM 848 C CA . GLU A 1 106 ? 9.774 0.034 -9.952 1.00 69.94 106 GLU A CA 1
ATOM 849 C C . GLU A 1 106 ? 10.290 -0.396 -11.330 1.00 69.94 106 GLU A C 1
ATOM 851 O O . GLU A 1 106 ? 11.501 -0.408 -11.562 1.00 69.94 106 GLU A O 1
ATOM 856 N N . VAL A 1 107 ? 9.377 -0.725 -12.251 1.00 72.44 107 VAL A N 1
ATOM 857 C CA . VAL A 1 107 ? 9.731 -1.047 -13.641 1.00 72.44 107 VAL A CA 1
ATOM 858 C C . VAL A 1 107 ? 8.943 -0.165 -14.598 1.00 72.44 107 VAL A C 1
ATOM 860 O O . VAL A 1 107 ? 7.744 -0.352 -14.818 1.00 72.44 107 VAL A O 1
ATOM 863 N N . TYR A 1 108 ? 9.631 0.803 -15.192 1.00 71.31 108 TYR A N 1
ATOM 864 C CA . TYR A 1 108 ? 9.081 1.689 -16.194 1.00 71.31 108 TYR A CA 1
ATOM 865 C C . TYR A 1 108 ? 8.924 0.933 -17.520 1.00 71.31 108 TYR A C 1
ATOM 867 O O . TYR A 1 108 ? 9.911 0.482 -18.109 1.00 71.31 108 TYR A O 1
ATOM 875 N N . PRO A 1 109 ? 7.699 0.834 -18.067 1.00 65.31 109 PRO A N 1
ATOM 876 C CA . PRO A 1 109 ? 7.413 -0.081 -19.172 1.00 65.31 109 PRO A CA 1
ATOM 877 C C . PRO A 1 109 ? 8.126 0.263 -20.488 1.00 65.31 109 PRO A C 1
ATOM 879 O O . PRO A 1 109 ? 8.172 -0.574 -21.384 1.00 65.31 109 PRO A O 1
ATOM 882 N N . LEU A 1 110 ? 8.658 1.482 -20.637 1.00 67.69 110 LEU A N 1
ATOM 883 C CA . LEU A 1 110 ? 9.199 1.970 -21.911 1.00 67.69 110 LEU A CA 1
ATOM 884 C C . LEU A 1 110 ? 10.719 2.172 -21.914 1.00 67.69 110 LEU A C 1
ATOM 886 O O . LEU A 1 110 ? 11.288 2.395 -22.980 1.00 67.69 110 LEU A O 1
ATOM 890 N N . SER A 1 111 ? 11.398 2.151 -20.761 1.00 67.88 111 SER A N 1
ATOM 891 C CA . SER A 1 111 ? 12.841 2.422 -20.719 1.00 67.88 111 SER A CA 1
ATOM 892 C C . SER A 1 111 ? 13.501 1.966 -19.424 1.00 67.88 111 SER A C 1
ATOM 894 O O . SER A 1 111 ? 13.375 2.609 -18.385 1.00 67.88 111 SER A O 1
ATOM 896 N N . ARG A 1 112 ? 14.349 0.943 -19.542 1.00 73.88 112 ARG A N 1
ATOM 897 C CA . ARG A 1 112 ? 15.221 0.468 -18.460 1.00 73.88 112 ARG A CA 1
ATOM 898 C C . ARG A 1 112 ? 16.189 1.540 -17.944 1.00 73.88 112 ARG A C 1
ATOM 900 O O . ARG A 1 112 ? 16.540 1.541 -16.769 1.00 73.88 112 ARG A O 1
ATOM 907 N N . ARG A 1 113 ? 16.627 2.466 -18.808 1.00 71.81 113 ARG A N 1
ATOM 908 C CA . ARG A 1 113 ? 17.535 3.556 -18.409 1.00 71.81 113 ARG A CA 1
ATOM 909 C C . ARG A 1 113 ? 16.876 4.473 -17.381 1.00 71.81 113 ARG A C 1
ATOM 911 O O . ARG A 1 113 ? 17.557 4.973 -16.496 1.00 71.81 113 ARG A O 1
ATOM 918 N N . ILE A 1 114 ? 15.564 4.690 -17.497 1.00 68.94 114 ILE A N 1
ATOM 919 C CA . ILE A 1 114 ? 14.816 5.482 -16.519 1.00 68.94 114 ILE A CA 1
ATOM 920 C C . ILE A 1 114 ? 14.846 4.771 -15.163 1.00 68.94 114 ILE A C 1
ATOM 922 O O . ILE A 1 114 ? 15.227 5.399 -14.182 1.00 68.94 114 ILE A O 1
ATOM 926 N N . ASP A 1 115 ? 14.577 3.466 -15.116 1.00 70.31 115 ASP A N 1
ATOM 927 C CA . ASP A 1 115 ? 14.619 2.687 -13.867 1.00 70.31 115 ASP A CA 1
ATOM 928 C C . ASP A 1 115 ? 15.990 2.731 -13.183 1.00 70.31 115 ASP A C 1
ATOM 930 O O . ASP A 1 115 ? 16.087 2.910 -11.970 1.00 70.31 115 ASP A O 1
ATOM 934 N N . GLU A 1 116 ? 17.072 2.609 -13.956 1.00 75.56 116 GLU A N 1
ATOM 935 C CA . GLU A 1 116 ? 18.440 2.661 -13.433 1.00 75.56 116 GLU A CA 1
ATOM 936 C C . GLU A 1 116 ? 18.776 4.024 -12.812 1.00 75.56 116 GLU A C 1
ATOM 938 O O . GLU A 1 116 ? 19.364 4.074 -11.730 1.00 75.56 116 GLU A O 1
ATOM 943 N N . GLU A 1 117 ? 18.374 5.125 -13.449 1.00 71.75 117 GLU A N 1
ATOM 944 C CA . GLU A 1 117 ? 18.554 6.469 -12.889 1.00 71.75 117 GLU A CA 1
ATOM 945 C C . GLU A 1 117 ? 17.676 6.689 -11.650 1.00 71.75 117 GLU A C 1
ATOM 947 O O . GLU A 1 117 ? 18.151 7.211 -10.639 1.00 71.75 117 GLU A O 1
ATOM 952 N N . TYR A 1 118 ? 16.426 6.219 -11.670 1.00 68.44 118 TYR A N 1
ATOM 953 C CA . TYR A 1 118 ? 15.540 6.276 -10.506 1.00 68.44 118 TYR A CA 1
ATOM 954 C C . TYR A 1 118 ? 16.114 5.511 -9.311 1.00 68.44 118 TYR A C 1
ATOM 956 O O . TYR A 1 118 ? 16.104 6.026 -8.189 1.00 68.44 118 TYR A O 1
ATOM 964 N N . ARG A 1 119 ? 16.682 4.323 -9.542 1.00 74.69 119 ARG A N 1
ATOM 965 C CA . ARG A 1 119 ? 17.319 3.515 -8.498 1.00 74.69 119 ARG A CA 1
ATOM 966 C C . ARG A 1 119 ? 18.511 4.237 -7.868 1.00 74.69 119 ARG A C 1
ATOM 968 O O . ARG A 1 119 ? 18.585 4.301 -6.643 1.00 74.69 119 ARG A O 1
ATOM 975 N N . LYS A 1 120 ? 19.394 4.833 -8.681 1.00 74.12 120 LYS A N 1
ATOM 976 C CA . LYS A 1 120 ? 20.541 5.628 -8.194 1.00 74.12 120 LYS A CA 1
ATOM 977 C C . LYS A 1 120 ? 20.087 6.817 -7.349 1.00 74.12 120 LYS A C 1
ATOM 979 O O . LYS A 1 120 ? 20.659 7.085 -6.296 1.00 74.12 120 LYS A O 1
ATOM 984 N N . ILE A 1 121 ? 19.042 7.519 -7.792 1.00 68.44 121 ILE A N 1
ATOM 985 C CA . ILE A 1 121 ? 18.476 8.656 -7.059 1.00 68.44 121 ILE A CA 1
ATOM 986 C C . ILE A 1 121 ? 17.890 8.195 -5.718 1.00 68.44 121 ILE A C 1
ATOM 988 O O . ILE A 1 121 ? 18.163 8.823 -4.693 1.00 68.44 121 ILE A O 1
ATOM 992 N N . ARG A 1 122 ? 17.113 7.099 -5.694 1.00 71.25 122 ARG A N 1
ATOM 993 C CA . ARG A 1 122 ? 16.566 6.542 -4.445 1.00 71.25 122 ARG A CA 1
ATOM 994 C C . ARG A 1 122 ? 17.679 6.163 -3.470 1.00 71.25 122 ARG A C 1
ATOM 996 O O . ARG A 1 122 ? 17.609 6.540 -2.301 1.00 71.25 122 ARG A O 1
ATOM 1003 N N . GLU A 1 123 ? 18.715 5.487 -3.955 1.00 78.75 123 GLU A N 1
ATOM 1004 C CA . GLU A 1 123 ? 19.847 5.066 -3.132 1.00 78.75 123 GLU A CA 1
ATOM 1005 C C . GLU A 1 123 ? 20.584 6.273 -2.550 1.00 78.75 123 GLU A C 1
ATOM 1007 O O . GLU A 1 123 ? 20.821 6.333 -1.346 1.00 78.75 123 GLU A O 1
ATOM 1012 N N . HIS A 1 124 ? 20.855 7.285 -3.373 1.00 71.69 124 HIS A N 1
ATOM 1013 C CA . HIS A 1 124 ? 21.538 8.496 -2.937 1.00 71.69 124 HIS A CA 1
ATOM 1014 C C . HIS A 1 124 ? 20.742 9.294 -1.889 1.00 71.69 124 HIS A C 1
ATOM 1016 O O . HIS A 1 124 ? 21.310 9.790 -0.919 1.00 71.69 124 HIS A O 1
ATOM 1022 N N . ILE A 1 125 ? 19.423 9.427 -2.069 1.00 62.22 125 ILE A N 1
ATOM 1023 C CA . ILE A 1 125 ? 18.578 10.279 -1.216 1.00 62.22 125 ILE A CA 1
ATOM 1024 C C . ILE A 1 125 ? 18.113 9.559 0.054 1.00 62.22 125 ILE A C 1
ATOM 1026 O O . ILE A 1 125 ? 17.989 10.179 1.116 1.00 62.22 125 ILE A O 1
ATOM 1030 N N . TYR A 1 126 ? 17.778 8.277 -0.065 1.00 68.19 126 TYR A N 1
ATOM 1031 C CA . TYR A 1 126 ? 17.086 7.511 0.970 1.00 68.19 126 TYR A CA 1
ATOM 1032 C C . TYR A 1 126 ? 17.902 6.335 1.505 1.00 68.19 126 TYR A C 1
ATOM 1034 O O . TYR A 1 126 ? 17.467 5.704 2.467 1.00 68.19 126 TYR A O 1
ATOM 1042 N N . GLY A 1 127 ? 19.051 6.023 0.899 1.00 77.00 127 GLY A N 1
ATOM 1043 C CA . GLY A 1 127 ? 19.840 4.842 1.246 1.00 77.00 127 GLY A CA 1
ATOM 1044 C C . GLY A 1 127 ? 19.141 3.528 0.894 1.00 77.00 127 GLY A C 1
ATOM 1045 O O . GLY A 1 127 ? 19.477 2.493 1.462 1.00 77.00 127 GLY A O 1
ATOM 1046 N N . ILE A 1 128 ? 18.134 3.559 0.013 1.00 79.81 128 ILE A N 1
ATOM 1047 C CA . ILE A 1 128 ? 17.365 2.379 -0.400 1.00 79.81 128 ILE A CA 1
ATOM 1048 C C . ILE A 1 128 ? 17.234 2.339 -1.915 1.00 79.81 128 ILE A C 1
ATOM 1050 O O . ILE A 1 128 ? 17.083 3.371 -2.555 1.00 79.81 128 ILE A O 1
ATOM 1054 N N . THR A 1 129 ? 17.248 1.144 -2.489 1.00 80.69 129 THR A N 1
ATOM 1055 C CA . THR A 1 129 ? 17.008 0.926 -3.925 1.00 80.69 129 THR A CA 1
ATOM 1056 C C . THR A 1 129 ? 15.573 0.495 -4.210 1.00 80.69 129 THR A C 1
ATOM 1058 O O . THR A 1 129 ? 15.051 0.766 -5.289 1.00 80.69 129 THR A O 1
ATOM 1061 N N . LYS A 1 130 ? 14.938 -0.128 -3.213 1.00 84.38 130 LYS A N 1
ATOM 1062 C CA . LYS A 1 130 ? 13.565 -0.628 -3.247 1.00 84.38 130 LYS A CA 1
ATOM 1063 C C . LYS A 1 130 ? 12.561 0.502 -3.354 1.00 84.38 130 LYS A C 1
ATOM 1065 O O . LYS A 1 130 ? 12.782 1.590 -2.813 1.00 84.38 130 LYS A O 1
ATOM 1070 N N . ASP A 1 131 ? 11.447 0.202 -4.005 1.00 83.94 131 ASP A N 1
ATOM 1071 C CA . ASP A 1 131 ? 10.349 1.142 -4.056 1.00 83.94 131 ASP A CA 1
ATOM 1072 C C . ASP A 1 131 ? 9.472 1.042 -2.809 1.00 83.94 131 ASP A C 1
ATOM 1074 O O . ASP A 1 131 ? 9.243 -0.039 -2.255 1.00 83.94 131 ASP A O 1
ATOM 1078 N N . ARG A 1 132 ? 9.047 2.206 -2.326 1.00 86.44 132 ARG A N 1
ATOM 1079 C CA . ARG A 1 132 ? 8.387 2.347 -1.036 1.00 86.44 132 ARG A CA 1
ATOM 1080 C C . ARG A 1 132 ? 7.242 3.322 -1.147 1.00 86.44 132 ARG A C 1
ATOM 1082 O O . ARG A 1 132 ? 7.450 4.523 -1.317 1.00 86.44 132 ARG A O 1
ATOM 1089 N N . GLU A 1 133 ? 6.062 2.815 -0.842 1.00 86.31 133 GLU A N 1
ATOM 1090 C CA . GLU A 1 133 ? 4.831 3.560 -0.996 1.00 86.31 133 GLU A CA 1
ATOM 1091 C C . GLU A 1 133 ? 3.958 3.506 0.246 1.00 86.31 133 GLU A C 1
ATOM 1093 O O . GLU A 1 133 ? 4.002 2.560 1.029 1.00 86.31 133 GLU A O 1
ATOM 1098 N N . VAL A 1 134 ? 3.168 4.557 0.458 1.00 88.94 134 VAL A N 1
ATOM 1099 C CA . VAL A 1 134 ? 2.548 4.807 1.764 1.00 88.94 134 VAL A CA 1
ATOM 1100 C C . VAL A 1 134 ? 1.083 5.216 1.653 1.00 88.94 134 VAL A C 1
ATOM 1102 O O . VAL A 1 134 ? 0.668 5.909 0.717 1.00 88.94 134 VAL A O 1
ATOM 1105 N N . PHE A 1 135 ? 0.299 4.830 2.655 1.00 92.81 135 PHE A N 1
ATOM 1106 C CA . PHE A 1 135 ? -1.054 5.329 2.889 1.00 92.81 135 PHE A CA 1
ATOM 1107 C C . PHE A 1 135 ? -1.390 5.295 4.383 1.00 92.81 135 PHE A C 1
ATOM 1109 O O . PHE A 1 135 ? -0.684 4.693 5.188 1.00 92.81 135 PHE A O 1
ATOM 1116 N N . ILE A 1 136 ? -2.452 5.995 4.775 1.00 94.19 136 ILE A N 1
ATOM 1117 C CA . ILE A 1 136 ? -2.891 6.075 6.173 1.00 94.19 136 ILE A CA 1
ATOM 1118 C C . ILE A 1 136 ? -4.345 5.643 6.249 1.00 94.19 136 ILE A C 1
ATOM 1120 O O . ILE A 1 136 ? -5.194 6.271 5.622 1.00 94.19 136 ILE A O 1
ATOM 1124 N N . VAL A 1 137 ? -4.647 4.617 7.039 1.00 96.56 137 VAL A N 1
ATOM 1125 C CA . VAL A 1 137 ? -6.026 4.282 7.413 1.00 96.56 137 VAL A CA 1
ATOM 1126 C C . VAL A 1 137 ? -6.356 5.019 8.702 1.00 96.56 137 VAL A C 1
ATOM 1128 O O . VAL A 1 137 ? -5.544 5.046 9.616 1.00 96.56 137 VAL A O 1
ATOM 1131 N N . TYR A 1 138 ? -7.513 5.661 8.794 1.00 95.31 138 TYR A N 1
ATOM 1132 C CA . TYR A 1 138 ? -7.908 6.383 9.999 1.00 95.31 138 TYR A CA 1
ATOM 1133 C C . TYR A 1 138 ? -9.410 6.316 10.241 1.00 95.31 138 TYR A C 1
ATOM 1135 O O . TYR A 1 138 ? -10.216 6.187 9.314 1.00 95.31 138 TYR A O 1
ATOM 1143 N N . LYS A 1 139 ? -9.788 6.427 11.511 1.00 95.38 139 LYS A N 1
ATOM 1144 C CA . LYS A 1 139 ? -11.174 6.351 11.965 1.00 95.38 139 LYS A CA 1
ATOM 1145 C C . LYS A 1 139 ? -11.799 7.743 12.006 1.00 95.38 139 LYS A C 1
ATOM 1147 O O . LYS A 1 139 ? -11.198 8.705 12.484 1.00 95.38 139 LYS A O 1
ATOM 1152 N N . ARG A 1 140 ? -13.025 7.874 11.499 1.00 92.44 140 ARG A N 1
ATOM 1153 C CA . ARG A 1 140 ? -13.852 9.083 11.615 1.00 92.44 140 ARG A CA 1
ATOM 1154 C C . ARG A 1 140 ? -15.251 8.663 12.059 1.00 92.44 140 ARG A C 1
ATOM 1156 O O . ARG A 1 140 ? -16.078 8.260 11.245 1.00 92.44 140 ARG A O 1
ATOM 1163 N N . GLY A 1 141 ? -15.507 8.752 13.363 1.00 90.62 141 GLY A N 1
ATOM 1164 C CA . GLY A 1 141 ? -16.718 8.196 13.965 1.00 90.62 141 GLY A CA 1
ATOM 1165 C C . GLY A 1 141 ? -16.701 6.667 13.911 1.00 90.62 141 GLY A C 1
ATOM 1166 O O . GLY A 1 141 ? -15.737 6.047 14.350 1.00 90.62 141 GLY A O 1
ATOM 1167 N N . LYS A 1 142 ? -17.757 6.057 13.361 1.00 91.31 142 LYS A N 1
ATOM 1168 C CA . LYS A 1 142 ? -17.858 4.594 13.193 1.00 91.31 142 LYS A CA 1
ATOM 1169 C C . LYS A 1 142 ? -17.264 4.080 11.876 1.00 91.31 142 LYS A C 1
ATOM 1171 O O . LYS A 1 142 ? -17.217 2.875 11.666 1.00 91.31 142 LYS A O 1
ATOM 1176 N N . GLU A 1 143 ? -16.842 4.973 10.984 1.00 95.19 143 GLU A N 1
ATOM 1177 C CA . GLU A 1 143 ? -16.330 4.614 9.662 1.00 95.19 143 GLU A CA 1
ATOM 1178 C C . GLU A 1 143 ? -14.805 4.750 9.582 1.00 95.19 143 GLU A C 1
ATOM 1180 O O . GLU A 1 143 ? -14.200 5.585 10.260 1.00 95.19 143 GLU A O 1
ATOM 1185 N N . MET A 1 144 ? -14.194 3.960 8.699 1.00 96.62 144 MET A N 1
ATOM 1186 C CA . MET A 1 144 ? -12.775 4.052 8.363 1.00 96.62 144 MET A CA 1
ATOM 1187 C C . MET A 1 144 ? -12.571 4.671 6.983 1.00 96.62 144 MET A C 1
ATOM 1189 O O . MET A 1 144 ? -13.317 4.425 6.031 1.00 96.62 144 MET A O 1
ATOM 1193 N N . TYR A 1 145 ? -11.508 5.454 6.877 1.00 96.25 145 TYR A N 1
ATOM 1194 C CA . TYR A 1 145 ? -11.082 6.139 5.670 1.00 96.25 145 TYR A CA 1
ATOM 1195 C C . TYR A 1 145 ? -9.618 5.822 5.400 1.00 96.25 145 TYR A C 1
ATOM 1197 O O . TYR A 1 145 ? -8.862 5.520 6.316 1.00 96.25 145 TYR A O 1
ATOM 1205 N N . VAL A 1 146 ? -9.220 5.913 4.138 1.00 95.31 146 VAL A N 1
ATOM 1206 C CA . VAL A 1 146 ? -7.829 5.846 3.709 1.00 95.31 146 VAL A CA 1
ATOM 1207 C C . VAL A 1 146 ? -7.428 7.173 3.083 1.00 95.31 146 VAL A C 1
ATOM 1209 O O . VAL A 1 146 ? -8.126 7.719 2.226 1.00 95.31 146 VAL A O 1
ATOM 1212 N N . TYR A 1 147 ? -6.300 7.700 3.532 1.00 92.06 147 TYR A N 1
ATOM 1213 C CA . TYR A 1 147 ? -5.619 8.848 2.969 1.00 92.06 147 TYR A CA 1
ATOM 1214 C C . TYR A 1 147 ? -4.419 8.366 2.156 1.00 92.06 147 TYR A C 1
ATOM 1216 O O . TYR A 1 147 ? -3.540 7.678 2.673 1.00 92.06 147 TYR A O 1
ATOM 1224 N N . PHE A 1 148 ? -4.388 8.756 0.888 1.00 87.44 148 PHE A N 1
ATOM 1225 C CA . PHE A 1 148 ? -3.300 8.492 -0.045 1.00 87.44 148 PHE A CA 1
ATOM 1226 C C . PHE A 1 148 ? -2.445 9.759 -0.178 1.00 87.44 148 PHE A C 1
ATOM 1228 O O . PHE A 1 148 ? -2.820 10.678 -0.918 1.00 87.44 148 PHE A O 1
ATOM 1235 N N . PRO A 1 149 ? -1.324 9.878 0.556 1.00 81.31 149 PRO A N 1
ATOM 1236 C CA . PRO A 1 149 ? -0.446 11.037 0.482 1.00 81.31 149 PRO A CA 1
ATOM 1237 C C . PRO A 1 149 ? 0.337 11.023 -0.832 1.00 81.31 149 PRO A C 1
ATOM 1239 O O . PRO A 1 149 ? 1.455 10.529 -0.890 1.00 81.31 149 PRO A O 1
ATOM 1242 N N . ARG A 1 150 ? -0.234 11.609 -1.888 1.00 73.44 150 ARG A N 1
ATOM 1243 C CA . ARG A 1 150 ? 0.379 11.681 -3.230 1.00 73.44 150 ARG A CA 1
ATOM 1244 C C . ARG A 1 150 ? 0.477 10.339 -3.966 1.00 73.44 150 ARG A C 1
ATOM 1246 O O . ARG A 1 150 ? 0.919 10.329 -5.107 1.00 73.44 150 ARG A O 1
ATOM 1253 N N . THR A 1 151 ? -0.021 9.265 -3.367 1.00 79.44 151 THR A N 1
ATOM 1254 C CA . THR A 1 151 ? -0.076 7.915 -3.934 1.00 79.44 151 THR A CA 1
ATOM 1255 C C . THR A 1 151 ? -1.430 7.598 -4.569 1.00 79.44 151 THR A C 1
ATOM 1257 O O . THR A 1 151 ? -1.686 6.455 -4.899 1.00 79.44 151 THR A O 1
ATOM 1260 N N . PHE A 1 152 ? -2.337 8.566 -4.766 1.00 80.94 152 PHE A N 1
ATOM 1261 C CA . PHE A 1 152 ? -3.669 8.282 -5.320 1.00 80.94 152 PHE A CA 1
ATOM 1262 C C . PHE A 1 152 ? -3.694 8.216 -6.850 1.00 80.94 152 PHE A C 1
ATOM 1264 O O . PHE A 1 152 ? -3.505 9.234 -7.516 1.00 80.94 152 PHE A O 1
ATOM 1271 N N . ALA A 1 153 ? -4.057 7.062 -7.407 1.00 78.38 153 ALA A N 1
ATOM 1272 C CA . ALA A 1 153 ? -4.397 6.891 -8.816 1.00 78.38 153 ALA A CA 1
ATOM 1273 C C . ALA A 1 153 ? -5.865 7.264 -9.077 1.00 78.38 153 ALA A C 1
ATOM 1275 O O . ALA A 1 153 ? -6.788 6.530 -8.701 1.00 78.38 153 ALA A O 1
ATOM 1276 N N . SER A 1 154 ? -6.101 8.385 -9.765 1.00 69.06 154 SER A N 1
ATOM 1277 C CA . SER A 1 154 ? -7.437 8.722 -10.273 1.00 69.06 154 SER A CA 1
ATOM 1278 C C . SER A 1 154 ? -7.878 7.757 -11.384 1.00 69.06 154 SER A C 1
ATOM 1280 O O . SER A 1 154 ? -7.122 6.890 -11.816 1.00 69.06 154 SER A O 1
ATOM 1282 N N . ILE A 1 155 ? -9.115 7.894 -11.868 1.00 64.25 155 ILE A N 1
ATOM 1283 C CA . ILE A 1 155 ? -9.560 7.167 -13.064 1.00 64.25 155 ILE A CA 1
ATOM 1284 C C . ILE A 1 155 ? -8.711 7.659 -14.239 1.00 64.25 155 ILE A C 1
ATOM 1286 O O . ILE A 1 155 ? -8.827 8.824 -14.614 1.00 64.25 155 ILE A O 1
ATOM 1290 N N . GLN A 1 156 ? -7.837 6.804 -14.771 1.00 58.97 156 GLN A N 1
ATOM 1291 C CA . GLN A 1 156 ? -7.057 7.074 -15.978 1.00 58.97 156 GLN A CA 1
ATOM 1292 C C . GLN A 1 156 ? -7.039 5.803 -16.843 1.00 58.97 156 GLN A C 1
ATOM 1294 O O . GLN A 1 156 ? -6.908 4.709 -16.289 1.00 58.97 156 GLN A O 1
ATOM 1299 N N . PRO A 1 157 ? -7.226 5.925 -18.169 1.00 45.47 157 PRO A N 1
ATOM 1300 C CA . PRO A 1 157 ? -7.228 4.782 -19.082 1.00 45.47 157 PRO A CA 1
ATOM 1301 C C . PRO A 1 157 ? -5.818 4.254 -19.384 1.00 45.47 157 PRO A C 1
ATOM 1303 O O . PRO A 1 157 ? -5.669 3.105 -19.778 1.00 45.47 157 PRO A O 1
ATOM 1306 N N . TYR A 1 158 ? -4.785 5.070 -19.170 1.00 48.81 158 TYR A N 1
ATOM 1307 C CA . TYR A 1 158 ? -3.390 4.707 -19.403 1.00 48.81 158 TYR A CA 1
ATOM 1308 C C . TYR A 1 158 ? -2.708 4.373 -18.074 1.00 48.81 158 TYR A C 1
ATOM 1310 O O . TYR A 1 158 ? -3.013 4.996 -17.057 1.00 48.81 158 TYR A O 1
ATOM 1318 N N . TYR A 1 159 ? -1.758 3.430 -18.078 1.00 53.34 159 TYR A N 1
ATOM 1319 C CA . TYR A 1 159 ? -0.962 2.978 -16.918 1.00 53.34 159 TYR A CA 1
ATOM 1320 C C . TYR A 1 159 ? -0.050 4.080 -16.328 1.00 53.34 159 TYR A C 1
ATOM 1322 O O . TYR A 1 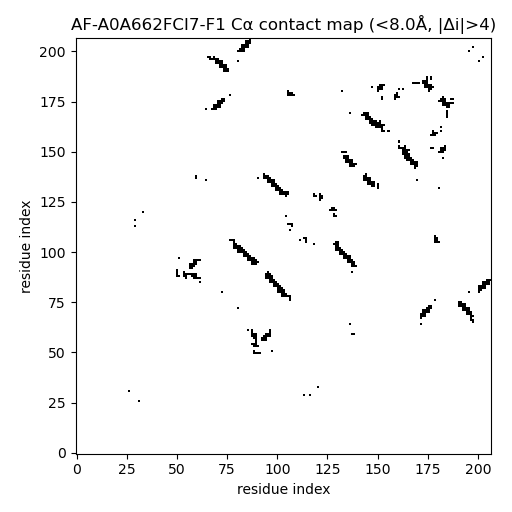159 ? 0.930 3.801 -15.655 1.00 53.34 159 TYR A O 1
ATOM 1330 N N . THR A 1 160 ? -0.346 5.353 -16.580 1.00 51.09 160 THR A N 1
ATOM 1331 C CA . THR A 1 160 ? 0.389 6.535 -16.137 1.00 51.09 160 THR A CA 1
ATOM 1332 C C . THR A 1 160 ? -0.524 7.354 -15.240 1.00 51.09 160 THR A C 1
ATOM 1334 O O . THR A 1 160 ? -1.628 7.681 -15.659 1.00 51.09 160 THR A O 1
ATOM 1337 N N . SER A 1 161 ? -0.086 7.734 -14.039 1.00 53.56 161 SER A N 1
ATOM 1338 C CA . SER A 1 161 ? -0.858 8.649 -13.191 1.00 53.56 161 SER A CA 1
ATOM 1339 C C . SER A 1 161 ? -0.003 9.805 -12.674 1.00 53.56 161 SER A C 1
ATOM 1341 O O . SER A 1 161 ? 1.229 9.770 -12.623 1.00 53.56 161 SER A O 1
ATOM 1343 N N . ARG A 1 162 ? -0.679 10.905 -12.337 1.00 61.53 162 ARG A N 1
ATOM 1344 C CA . ARG A 1 162 ? -0.087 12.028 -11.602 1.00 61.53 162 ARG A CA 1
ATOM 1345 C C . ARG A 1 162 ? -0.149 11.688 -10.124 1.00 61.53 162 ARG A C 1
ATOM 1347 O O . ARG A 1 162 ? -1.168 11.167 -9.695 1.00 61.53 162 ARG A O 1
ATOM 1354 N N . HIS A 1 163 ? 0.886 12.036 -9.365 1.00 64.69 163 HIS A N 1
ATOM 1355 C CA . HIS A 1 163 ? 0.880 11.936 -7.907 1.00 64.69 163 HIS A CA 1
ATOM 1356 C C . HIS A 1 163 ? -0.193 12.863 -7.329 1.00 64.69 163 HIS A C 1
ATOM 1358 O O . HIS A 1 163 ? -0.015 14.082 -7.284 1.00 64.69 163 HIS A O 1
ATOM 1364 N N . LEU A 1 164 ? -1.320 12.288 -6.920 1.00 68.25 164 LEU A N 1
ATOM 1365 C CA . LEU A 1 164 ? -2.461 13.017 -6.380 1.00 68.25 164 LEU A CA 1
ATOM 1366 C C . LEU A 1 164 ? -2.695 12.638 -4.926 1.00 68.25 164 LEU A C 1
ATOM 1368 O O . LEU A 1 164 ? -2.341 11.552 -4.470 1.00 68.25 164 LEU A O 1
ATOM 1372 N N . ILE A 1 165 ? -3.318 13.554 -4.199 1.00 79.38 165 ILE A N 1
ATOM 1373 C CA . ILE A 1 165 ? -3.783 13.313 -2.841 1.00 79.38 165 ILE A CA 1
ATOM 1374 C C . ILE A 1 165 ? -5.259 12.940 -2.908 1.00 79.38 165 ILE A C 1
ATOM 1376 O O . ILE A 1 165 ? -6.029 13.599 -3.607 1.00 79.38 165 ILE A O 1
ATOM 1380 N N . ALA A 1 166 ? -5.670 11.919 -2.160 1.00 82.25 166 ALA A N 1
ATOM 1381 C CA . ALA A 1 166 ? -7.086 11.632 -1.985 1.00 82.25 166 ALA A CA 1
ATOM 1382 C C . ALA A 1 166 ? -7.396 11.052 -0.612 1.00 82.25 166 ALA A C 1
ATOM 1384 O O . ALA A 1 166 ? -6.568 10.398 0.017 1.00 82.25 166 ALA A O 1
ATOM 1385 N N . ILE A 1 167 ? -8.643 11.262 -0.202 1.00 89.38 167 ILE A N 1
ATOM 1386 C CA . ILE A 1 167 ? -9.285 10.557 0.899 1.00 89.38 167 ILE A CA 1
ATOM 1387 C C . ILE A 1 167 ? -10.388 9.700 0.287 1.00 89.38 167 ILE A C 1
ATOM 1389 O O . ILE A 1 167 ? -11.205 10.194 -0.495 1.00 89.38 167 ILE A O 1
ATOM 1393 N N . LYS A 1 168 ? -10.410 8.413 0.623 1.00 93.69 168 LYS A N 1
ATOM 1394 C CA . LYS A 1 168 ? -11.441 7.461 0.200 1.00 93.69 168 LYS A CA 1
ATOM 1395 C C . LYS A 1 168 ? -11.967 6.706 1.413 1.00 93.69 168 LYS A C 1
ATOM 1397 O O . LYS A 1 168 ? -11.295 6.629 2.435 1.00 93.69 168 LYS A O 1
ATOM 1402 N N . ARG A 1 169 ? -13.171 6.147 1.309 1.00 95.56 169 ARG A N 1
ATOM 1403 C CA . ARG A 1 169 ? -13.663 5.195 2.310 1.00 95.56 169 ARG A CA 1
ATOM 1404 C C . ARG A 1 169 ? -12.765 3.959 2.287 1.00 95.56 169 ARG A C 1
ATOM 1406 O O . ARG A 1 169 ? -12.432 3.481 1.205 1.00 95.56 169 ARG A O 1
ATOM 1413 N N . PHE A 1 170 ? -12.367 3.463 3.452 1.00 95.94 170 PHE A N 1
ATOM 1414 C CA . PHE A 1 170 ? -11.599 2.228 3.540 1.00 95.94 170 PHE A CA 1
ATOM 1415 C C . PHE A 1 170 ? -12.537 1.031 3.358 1.00 95.94 170 PHE A C 1
ATOM 1417 O O . PHE A 1 170 ? -13.579 0.943 4.006 1.00 95.94 170 PHE A O 1
ATOM 1424 N N . THR A 1 171 ? -12.181 0.133 2.444 1.00 95.44 171 THR A N 1
ATOM 1425 C CA . THR A 1 171 ? -12.996 -1.031 2.056 1.00 95.44 171 THR A CA 1
ATOM 1426 C C . THR A 1 171 ? -12.331 -2.361 2.421 1.00 95.44 171 THR A C 1
ATOM 1428 O O . THR A 1 171 ? -12.810 -3.412 2.004 1.00 95.44 171 THR A O 1
ATOM 1431 N N . GLY A 1 172 ? -11.192 -2.323 3.121 1.00 96.44 172 GLY A N 1
ATOM 1432 C CA . GLY A 1 172 ? -10.296 -3.474 3.270 1.00 96.44 172 GLY A CA 1
ATOM 1433 C C . GLY A 1 172 ? -9.447 -3.756 2.026 1.00 96.44 172 GLY A C 1
ATOM 1434 O O . GLY A 1 172 ? -8.565 -4.600 2.071 1.00 96.44 172 GLY A O 1
ATOM 1435 N N . LYS A 1 173 ? -9.665 -3.060 0.901 1.00 97.25 173 LYS A N 1
ATOM 1436 C CA . LYS A 1 173 ? -8.971 -3.338 -0.365 1.00 97.25 173 LYS A CA 1
ATOM 1437 C C . LYS A 1 173 ? -8.202 -2.122 -0.857 1.00 97.25 173 LYS A C 1
ATOM 1439 O O . LYS A 1 173 ? -8.766 -1.031 -0.962 1.00 97.25 173 LYS A O 1
ATOM 1444 N N . ILE A 1 174 ? -6.938 -2.330 -1.207 1.00 96.19 174 ILE A N 1
ATOM 1445 C CA . ILE A 1 174 ? -6.075 -1.333 -1.844 1.00 96.19 174 ILE A CA 1
ATOM 1446 C C . ILE A 1 174 ? -5.567 -1.923 -3.155 1.00 96.19 174 ILE A C 1
ATOM 1448 O O . ILE A 1 174 ? -4.960 -2.987 -3.166 1.00 96.19 174 ILE A O 1
ATOM 1452 N N . TYR A 1 175 ? -5.838 -1.241 -4.259 1.00 93.31 175 TYR A N 1
ATOM 1453 C CA . TYR A 1 175 ? -5.470 -1.663 -5.604 1.00 93.31 175 TYR A CA 1
ATOM 1454 C C . TYR A 1 175 ? -4.322 -0.814 -6.112 1.00 93.31 175 TYR A C 1
ATOM 1456 O O . TYR A 1 175 ? -4.465 0.407 -6.208 1.00 93.31 175 TYR A O 1
ATOM 1464 N N . VAL A 1 176 ? -3.225 -1.460 -6.489 1.00 89.94 176 VAL A N 1
ATOM 1465 C CA . VAL A 1 176 ? -2.156 -0.847 -7.273 1.00 89.94 176 VAL A CA 1
ATOM 1466 C C . VAL A 1 176 ? -2.639 -0.707 -8.715 1.00 89.94 176 VAL A C 1
ATOM 1468 O O . VAL A 1 176 ? -3.257 -1.615 -9.275 1.00 89.94 176 VAL A O 1
ATOM 1471 N N . ARG A 1 177 ? -2.471 0.476 -9.301 1.00 82.31 177 ARG A N 1
ATOM 1472 C CA . ARG A 1 177 ? -3.111 0.837 -10.575 1.00 82.31 177 ARG A CA 1
ATOM 1473 C C . ARG A 1 177 ? -2.156 1.291 -11.666 1.00 82.31 177 ARG A C 1
ATOM 1475 O O . ARG A 1 177 ? -2.593 1.360 -12.814 1.00 82.31 177 ARG A O 1
ATOM 1482 N N . THR A 1 178 ? -0.916 1.616 -11.330 1.00 75.00 178 THR A N 1
ATOM 1483 C CA . THR A 1 178 ? 0.090 2.124 -12.269 1.00 75.00 178 THR A CA 1
ATOM 1484 C C . THR A 1 178 ? 1.454 1.520 -11.967 1.00 75.00 178 THR A C 1
ATOM 1486 O O . THR A 1 178 ? 1.668 1.050 -10.854 1.00 75.00 178 THR A O 1
ATOM 1489 N N . TRP A 1 179 ? 2.374 1.588 -12.938 1.00 72.38 179 TRP A N 1
ATOM 1490 C CA . TRP A 1 179 ? 3.750 1.069 -12.814 1.00 72.38 179 TRP A CA 1
ATOM 1491 C C . TRP A 1 179 ? 4.544 1.740 -11.692 1.00 72.38 179 TRP A C 1
ATOM 1493 O O . TRP A 1 179 ? 5.475 1.156 -11.160 1.00 72.38 179 TRP A O 1
ATOM 1503 N N . ASN A 1 180 ? 4.180 2.974 -11.343 1.00 71.69 180 ASN A N 1
ATOM 1504 C CA . ASN A 1 180 ? 4.766 3.731 -10.239 1.00 71.69 180 ASN A CA 1
ATOM 1505 C C . ASN A 1 180 ? 3.946 3.576 -8.944 1.00 71.69 180 ASN A C 1
ATOM 1507 O O . ASN A 1 180 ? 3.673 4.552 -8.248 1.00 71.69 180 ASN A O 1
ATOM 1511 N N . HIS A 1 181 ? 3.383 2.381 -8.757 1.00 81.81 181 HIS A N 1
ATOM 1512 C CA . HIS A 1 181 ? 2.663 1.909 -7.577 1.00 81.81 181 HIS A CA 1
ATOM 1513 C C . HIS A 1 181 ? 1.625 2.862 -6.958 1.00 81.81 181 HIS A C 1
ATOM 1515 O O . HIS A 1 181 ? 1.440 2.935 -5.743 1.00 81.81 181 HIS A O 1
ATOM 1521 N N . MET A 1 182 ? 0.854 3.559 -7.797 1.00 85.12 182 MET A N 1
ATOM 1522 C CA . MET A 1 182 ? -0.229 4.409 -7.309 1.00 85.12 182 MET A CA 1
ATOM 1523 C C . MET A 1 182 ? -1.498 3.610 -6.989 1.00 85.12 182 MET A C 1
ATOM 1525 O O . MET A 1 182 ? -1.845 2.647 -7.671 1.00 85.12 182 MET A O 1
ATOM 1529 N N . TYR A 1 183 ? -2.242 4.061 -5.982 1.00 89.62 183 TYR A N 1
ATOM 1530 C CA . TYR A 1 183 ? -3.308 3.326 -5.315 1.00 89.62 183 TYR A CA 1
ATOM 1531 C C . TYR A 1 183 ? -4.718 3.856 -5.545 1.00 89.62 183 TYR A C 1
ATOM 1533 O O . TYR A 1 183 ? -4.964 5.053 -5.706 1.00 89.62 183 TYR A O 1
ATOM 1541 N N . ASN A 1 184 ? -5.686 2.951 -5.441 1.00 89.69 184 ASN A N 1
ATOM 1542 C CA . ASN A 1 184 ? -7.100 3.273 -5.308 1.00 89.69 184 ASN A CA 1
ATOM 1543 C C . ASN A 1 184 ? -7.807 2.226 -4.425 1.00 89.69 184 ASN A C 1
ATOM 1545 O O . ASN A 1 184 ? -7.259 1.173 -4.128 1.00 89.69 184 ASN A O 1
ATOM 1549 N N . THR A 1 185 ? -9.040 2.504 -4.010 1.00 92.12 185 THR A N 1
ATOM 1550 C CA . THR A 1 185 ? -9.911 1.555 -3.280 1.00 92.12 185 THR A CA 1
ATOM 1551 C C . THR A 1 185 ? -10.831 0.761 -4.210 1.00 92.12 185 THR A C 1
ATOM 1553 O O . THR A 1 185 ? -11.584 -0.096 -3.754 1.00 92.12 185 THR A O 1
ATOM 1556 N N . TRP A 1 186 ? -10.746 1.034 -5.514 1.00 89.25 186 TRP A N 1
ATOM 1557 C CA . TRP A 1 186 ? -11.512 0.385 -6.572 1.00 89.25 186 TRP A CA 1
ATOM 1558 C C . TRP A 1 186 ? -10.570 -0.242 -7.602 1.00 89.25 186 TRP A C 1
ATOM 1560 O O . TRP A 1 186 ? -9.543 0.374 -7.922 1.00 89.25 186 TRP A O 1
ATOM 1570 N N . PRO A 1 187 ? -10.920 -1.420 -8.145 1.00 88.19 187 PRO A N 1
ATOM 1571 C CA . PRO A 1 187 ? -10.109 -2.086 -9.152 1.00 88.19 187 PRO A CA 1
ATOM 1572 C C . PRO A 1 187 ? -10.062 -1.290 -10.459 1.00 88.19 187 PRO A C 1
ATOM 1574 O O . PRO A 1 187 ? -10.967 -0.515 -10.779 1.00 88.19 187 PRO A O 1
ATOM 1577 N N . ASN A 1 188 ? -9.015 -1.527 -11.246 1.00 81.75 188 ASN A N 1
ATOM 1578 C CA . ASN A 1 188 ? -9.052 -1.275 -12.677 1.00 81.75 188 ASN A CA 1
ATOM 1579 C C . ASN A 1 188 ? -9.697 -2.498 -13.350 1.00 81.75 188 ASN A C 1
ATOM 1581 O O . ASN A 1 188 ? -9.129 -3.581 -13.238 1.00 81.75 188 ASN A O 1
ATOM 1585 N N . PRO A 1 189 ? -10.840 -2.365 -14.048 1.00 80.31 189 PRO A N 1
ATOM 1586 C CA . PRO A 1 189 ? -11.487 -3.505 -14.701 1.00 80.31 189 PRO A CA 1
ATOM 1587 C C . PRO A 1 189 ? -10.647 -4.134 -15.823 1.00 80.31 189 PRO A C 1
ATOM 1589 O O . PRO A 1 189 ? -10.993 -5.204 -16.301 1.00 80.31 189 PRO A O 1
ATOM 1592 N N . LEU A 1 190 ? -9.567 -3.476 -16.254 1.00 77.88 190 LEU A N 1
ATOM 1593 C CA . LEU A 1 190 ? -8.676 -3.970 -17.303 1.00 77.88 190 LEU A CA 1
ATOM 1594 C C . LEU A 1 190 ? -7.533 -4.853 -16.783 1.00 77.88 190 LEU A C 1
ATOM 1596 O O . LEU A 1 190 ? -6.732 -5.312 -17.591 1.00 77.88 190 LEU A O 1
ATOM 1600 N N . HIS A 1 191 ? -7.392 -5.031 -15.466 1.00 80.56 191 HIS A N 1
ATOM 1601 C CA . HIS A 1 191 ? -6.275 -5.774 -14.883 1.00 80.56 191 HIS A CA 1
ATOM 1602 C C . HIS A 1 191 ? -6.763 -6.995 -14.107 1.00 80.56 191 HIS A C 1
ATOM 1604 O O . HIS A 1 191 ? -7.688 -6.899 -13.298 1.00 80.56 191 HIS A O 1
ATOM 1610 N N . ASP A 1 192 ? -6.043 -8.097 -14.278 1.00 88.31 192 ASP A N 1
ATOM 1611 C CA . ASP A 1 192 ? -6.018 -9.185 -13.309 1.00 88.31 192 ASP A CA 1
ATOM 1612 C C . ASP A 1 192 ? -5.069 -8.840 -12.158 1.00 88.31 192 ASP A C 1
ATOM 1614 O O . ASP A 1 192 ? -4.133 -8.048 -12.318 1.00 88.31 192 ASP A O 1
ATOM 1618 N N . TYR A 1 193 ? -5.323 -9.419 -10.984 1.00 91.62 193 TYR A N 1
ATOM 1619 C CA . TYR A 1 193 ? -4.629 -9.063 -9.752 1.00 91.62 193 TYR A CA 1
ATOM 1620 C C . TYR A 1 193 ? -4.109 -10.280 -8.991 1.00 91.62 193 TYR A C 1
ATOM 1622 O O . TYR A 1 193 ? -4.825 -11.258 -8.781 1.00 91.62 193 TYR A O 1
ATOM 1630 N N . ILE A 1 194 ? -2.892 -10.145 -8.474 1.00 92.50 194 ILE A N 1
ATOM 1631 C CA . ILE A 1 194 ? -2.350 -10.963 -7.392 1.00 92.50 194 ILE A CA 1
ATOM 1632 C C . ILE A 1 194 ? -2.775 -10.328 -6.065 1.00 92.50 194 ILE A C 1
ATOM 1634 O O . ILE A 1 194 ? -2.721 -9.105 -5.907 1.00 92.50 194 ILE A O 1
ATOM 1638 N N . VAL A 1 195 ? -3.211 -11.155 -5.113 1.00 95.06 195 VAL A N 1
ATOM 1639 C CA . VAL A 1 195 ? -3.702 -10.702 -3.805 1.00 95.06 195 VAL A CA 1
ATOM 1640 C C . VAL A 1 195 ? -2.680 -11.008 -2.719 1.00 95.06 195 VAL A C 1
ATOM 1642 O O . VAL A 1 195 ? -2.270 -12.156 -2.548 1.00 95.06 195 VAL A O 1
ATOM 1645 N N . TYR A 1 196 ? -2.323 -9.974 -1.966 1.00 93.00 196 TYR A N 1
ATOM 1646 C CA . TYR A 1 196 ? -1.490 -10.053 -0.775 1.00 93.00 196 TYR A CA 1
ATOM 1647 C C . TYR A 1 196 ? -2.323 -9.720 0.468 1.00 93.00 196 TYR A C 1
ATOM 1649 O O . TYR A 1 196 ? -3.016 -8.699 0.495 1.00 93.00 196 TYR A O 1
ATOM 1657 N N . ASP A 1 197 ? -2.253 -10.569 1.486 1.00 92.44 197 ASP A N 1
ATOM 1658 C CA . ASP A 1 197 ? -2.947 -10.454 2.771 1.00 92.44 197 ASP A CA 1
ATOM 1659 C C . ASP A 1 197 ? -2.099 -11.045 3.913 1.00 92.44 197 ASP A C 1
ATOM 1661 O O . ASP A 1 197 ? -0.946 -11.421 3.711 1.00 92.44 197 ASP A O 1
ATOM 1665 N N . GLU A 1 198 ? -2.637 -11.106 5.132 1.00 88.81 198 GLU A N 1
ATOM 1666 C CA . GLU A 1 198 ? -1.902 -11.586 6.314 1.00 88.81 198 GLU A CA 1
ATOM 1667 C C . GLU A 1 198 ? -1.339 -13.012 6.183 1.00 88.81 198 GLU A C 1
ATOM 1669 O O . GLU A 1 198 ? -0.367 -13.347 6.857 1.00 88.81 198 GLU A O 1
ATOM 1674 N N . SER A 1 199 ? -1.907 -13.848 5.307 1.00 87.38 199 SER A N 1
ATOM 1675 C CA . SER A 1 199 ? -1.473 -15.237 5.141 1.00 87.38 199 SER A CA 1
ATOM 1676 C C . SER A 1 199 ? -0.210 -15.377 4.288 1.00 87.38 199 SER A C 1
ATOM 1678 O O . SER A 1 199 ? 0.501 -16.377 4.398 1.00 87.38 199 SER A O 1
ATOM 1680 N N . ASN A 1 200 ? 0.07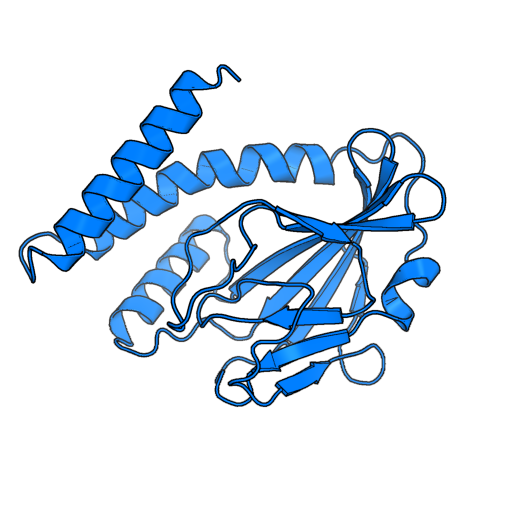6 -14.392 3.431 1.00 88.44 200 ASN A N 1
ATOM 1681 C CA . ASN A 1 200 ? 1.143 -14.469 2.431 1.00 88.44 200 ASN A CA 1
ATOM 1682 C C . ASN A 1 200 ? 2.027 -13.211 2.349 1.00 88.44 200 ASN A C 1
ATOM 1684 O O . ASN A 1 200 ? 3.001 -13.200 1.594 1.00 88.44 200 ASN A O 1
ATOM 1688 N N . LEU A 1 201 ? 1.726 -12.171 3.132 1.00 91.12 201 LEU A N 1
ATOM 1689 C CA . LEU A 1 201 ? 2.494 -10.937 3.218 1.00 91.12 201 LEU A CA 1
ATOM 1690 C C . LEU A 1 201 ? 3.173 -10.816 4.580 1.00 91.12 201 LEU A C 1
ATOM 1692 O O . LEU A 1 201 ? 2.532 -10.863 5.626 1.00 91.12 201 LEU A O 1
ATOM 1696 N N . LYS A 1 202 ? 4.485 -10.570 4.572 1.00 91.75 202 LYS A N 1
ATOM 1697 C CA . LYS A 1 202 ? 5.228 -10.285 5.800 1.00 91.75 202 LYS A CA 1
ATOM 1698 C C . LYS A 1 202 ? 4.807 -8.922 6.358 1.00 91.75 202 LYS A C 1
ATOM 1700 O O . LYS A 1 202 ? 5.149 -7.892 5.774 1.00 91.75 202 LYS A O 1
ATOM 1705 N N . MET A 1 203 ? 4.083 -8.919 7.473 1.00 92.50 203 MET A N 1
ATOM 1706 C CA . MET A 1 203 ? 3.660 -7.705 8.175 1.00 92.50 203 MET A CA 1
ATOM 1707 C C . MET A 1 203 ? 4.5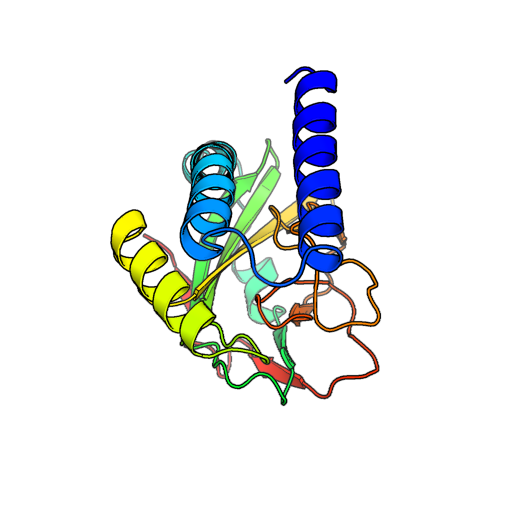17 -7.487 9.422 1.00 92.50 203 MET A C 1
ATOM 1709 O O . MET A 1 203 ? 4.684 -8.397 10.230 1.00 92.50 203 MET A O 1
ATOM 1713 N N . GLU A 1 204 ? 5.073 -6.288 9.579 1.00 94.12 204 GLU A N 1
ATOM 1714 C CA . GLU A 1 204 ? 5.944 -5.943 10.707 1.00 94.12 204 GLU A CA 1
ATOM 1715 C C . GLU A 1 204 ? 5.583 -4.563 11.266 1.00 94.12 204 GLU A C 1
ATOM 1717 O O . GLU A 1 204 ? 5.315 -3.620 10.519 1.00 94.12 204 GLU A O 1
ATOM 1722 N N . GLU A 1 205 ? 5.622 -4.412 12.587 1.00 90.56 205 GLU A N 1
ATOM 1723 C CA . GLU A 1 205 ? 5.511 -3.091 13.197 1.00 90.56 205 GLU A CA 1
ATOM 1724 C C . GLU A 1 205 ? 6.782 -2.274 12.926 1.00 90.56 205 GLU A C 1
ATOM 1726 O O . GLU A 1 205 ? 7.915 -2.738 13.101 1.00 90.56 205 GLU A O 1
ATOM 1731 N N . LYS A 1 206 ? 6.596 -1.032 12.484 1.00 87.38 206 LYS A N 1
ATOM 1732 C CA . LYS A 1 206 ? 7.669 -0.087 12.210 1.00 87.38 206 LYS A CA 1
ATOM 1733 C C . LYS A 1 206 ? 8.144 0.532 13.522 1.00 87.38 206 LYS A C 1
ATOM 1735 O O . LYS A 1 206 ? 7.416 1.310 14.137 1.00 87.38 206 LYS A O 1
ATOM 1740 N N . LYS A 1 207 ? 9.376 0.187 13.895 1.00 78.38 207 LYS A N 1
ATOM 1741 C CA . LYS A 1 207 ? 10.096 0.750 15.044 1.00 78.38 207 LYS A CA 1
ATOM 1742 C C . LYS A 1 207 ? 10.353 2.250 14.891 1.00 78.38 207 LYS A C 1
ATOM 1744 O O . LYS A 1 207 ? 10.564 2.705 13.740 1.00 78.38 207 LYS A O 1
#

Mean predicted aligned error: 10.98 Å

Solvent-accessible surface area (backbone atoms only — not comparable to full-atom values): 11560 Å² total; per-residue (Å²): 131,68,70,64,65,57,51,51,55,53,50,52,56,49,52,53,53,52,49,58,72,71,52,79,88,80,68,69,57,68,60,52,52,49,51,56,47,54,61,47,42,65,64,50,52,58,63,52,50,58,42,76,70,28,58,77,68,60,51,33,65,61,80,83,46,51,82,58,35,34,42,31,40,39,64,87,49,92,54,45,82,63,36,38,36,35,36,67,17,15,53,91,91,22,28,9,32,39,40,36,42,34,27,68,39,63,63,53,94,87,41,68,68,56,37,54,52,51,32,52,50,36,30,74,77,70,74,36,60,52,35,76,46,54,38,33,41,32,49,61,86,96,46,49,29,30,38,22,78,42,30,22,39,69,98,60,96,55,67,66,74,67,76,28,72,44,77,44,71,53,75,43,41,41,21,43,65,31,57,83,63,18,31,31,72,58,79,60,94,89,56,59,66,45,80,39,33,74,91,80,39,51,72,42,79,57,128